Protein AF-A0AA38VUR4-F1 (afdb_monomer_lite)

Sequence (289 aa):
MSTSGGPASQGAVIGPGNLSYENGSVNLDEITIRQLTEDIGAYRYDLEFCKNEMATSSLTPQEMRTLQLRILDLGHQIRHCQHRIELLQAQTQMRKQSSSSGNGIPTQISAVGPFMAKRTGGKTPLTPMPPKRSAEDANGIPAPSLKKTKRDNSSASPEFDENIATETNMSLQRLGFWKCRLCTAPKYILAGEGRLPSAPCKWPLKDISKMITHFMEMHTEHEPAERCVELGSALEKNRGPFEYWLRRSRSQNIADYSVIDDAISELLGGHLPVLLRKLSRAAAGFPSS

Foldseek 3Di:
DDDDDDDDDDPPDPDDPPPPPPCPPPPVLVVLLVVLVVLLVVLVVLLVVLVVCLVPPPDDPVVVVVSVVSNVVSVVSNVVSVVSNVVSVVVVVVVVVVVPVPDDDDDDDDDDDDDDDDDDDDDDDDDDDDDDDDDDDDDDDDDDDDDDDDDDDDDDDDDDDPDDDPDDPPPPPPQFWDQQVLLVDPVQVVPDPPLRQPPRHTDRLLCLQVLLLCLLPNNPVDDLLVSLLSNLVSCVVNVPSVVVLLCVQVVDDPPDSVVSVVQSVCSNVSAHDPSCLVRHPSSVPGDGD

Organism: NCBI:txid41990

Structure (mmCIF, N/CA/C/O backbone):
data_AF-A0AA38VUR4-F1
#
_entry.id   AF-A0AA38VUR4-F1
#
loop_
_atom_site.group_PDB
_atom_site.id
_atom_site.type_symbol
_atom_site.label_atom_id
_atom_site.label_alt_id
_atom_site.label_comp_id
_atom_site.label_asym_id
_atom_site.label_entity_id
_atom_site.label_seq_id
_atom_site.pdbx_PDB_ins_code
_atom_site.Cartn_x
_atom_site.Cartn_y
_atom_site.Cartn_z
_atom_site.occupancy
_atom_site.B_iso_or_equiv
_atom_site.auth_seq_id
_atom_site.auth_comp_id
_atom_site.auth_asym_id
_atom_site.auth_atom_id
_atom_site.pdbx_PDB_model_num
ATOM 1 N N . MET A 1 1 ? 1.599 -46.988 77.471 1.00 41.69 1 MET A N 1
ATOM 2 C CA . MET A 1 1 ? 0.824 -47.834 76.541 1.00 41.69 1 MET A CA 1
ATOM 3 C C . MET A 1 1 ? -0.581 -47.250 76.496 1.00 41.69 1 MET A C 1
ATOM 5 O O . MET A 1 1 ? -1.419 -47.651 77.281 1.00 41.69 1 MET A O 1
ATOM 9 N N . SER A 1 2 ? -0.810 -46.102 75.860 1.00 38.28 2 SER A N 1
ATOM 10 C CA . SER A 1 2 ? -0.512 -45.717 74.465 1.00 38.28 2 SER A CA 1
ATOM 11 C C . SER A 1 2 ? -1.602 -46.210 73.508 1.00 38.28 2 SER A C 1
ATOM 13 O O . SER A 1 2 ? -1.590 -47.374 73.139 1.00 38.28 2 SER A O 1
ATOM 15 N N . THR A 1 3 ? -2.495 -45.275 73.146 1.00 42.03 3 THR A N 1
ATOM 16 C CA . THR A 1 3 ? -2.865 -44.879 71.763 1.00 42.03 3 THR A CA 1
ATOM 17 C C . THR A 1 3 ? -3.296 -45.972 70.767 1.00 42.03 3 THR A C 1
ATOM 19 O O . THR A 1 3 ? -2.585 -46.943 70.566 1.00 42.03 3 THR A O 1
ATOM 22 N N . SER A 1 4 ? -4.361 -45.808 69.976 1.00 42.09 4 SER A N 1
ATOM 23 C CA . SER A 1 4 ? -4.972 -44.559 69.475 1.00 42.09 4 SER A CA 1
ATOM 24 C C . SER A 1 4 ? -6.424 -44.766 69.016 1.00 42.09 4 SER A C 1
ATOM 26 O O . SER A 1 4 ? -6.835 -45.890 68.745 1.00 42.09 4 SER A O 1
ATOM 28 N N . GLY A 1 5 ? -7.182 -43.671 68.891 1.00 43.38 5 GLY A N 1
ATOM 29 C CA . GLY A 1 5 ? -8.421 -43.621 68.107 1.00 43.38 5 GLY A CA 1
ATOM 30 C C . GLY A 1 5 ? -8.200 -42.823 66.818 1.00 43.38 5 GLY A C 1
ATOM 31 O O . GLY A 1 5 ? -7.527 -41.793 66.855 1.00 43.38 5 GLY A O 1
ATOM 32 N N . GLY A 1 6 ? -8.748 -43.294 65.695 1.00 37.19 6 GLY A N 1
ATOM 33 C CA . GLY A 1 6 ? -8.709 -42.612 64.393 1.00 37.19 6 GLY A CA 1
ATOM 34 C C . GLY A 1 6 ? -10.080 -42.020 64.021 1.00 37.19 6 GLY A C 1
ATOM 35 O O . GLY A 1 6 ? -11.092 -42.662 64.305 1.00 37.19 6 GLY A O 1
ATOM 36 N N . PRO A 1 7 ? -10.150 -40.815 63.422 1.00 49.91 7 PRO A N 1
ATOM 37 C CA . PRO A 1 7 ? -11.414 -40.130 63.143 1.00 49.91 7 PRO A CA 1
ATOM 38 C C . PRO A 1 7 ? -12.071 -40.567 61.823 1.00 49.91 7 PRO A C 1
ATOM 40 O O . PRO A 1 7 ? -11.417 -41.075 60.914 1.00 49.91 7 PRO A O 1
ATOM 43 N N . ALA A 1 8 ? -13.374 -40.297 61.697 1.00 45.62 8 ALA A N 1
ATOM 44 C CA . ALA A 1 8 ? -14.124 -40.499 60.460 1.00 45.62 8 ALA A CA 1
ATOM 45 C C . ALA A 1 8 ? -13.716 -39.491 59.368 1.00 45.62 8 ALA A C 1
ATOM 47 O O . ALA A 1 8 ? -13.581 -38.293 59.625 1.00 45.62 8 ALA A O 1
ATOM 48 N N . SER A 1 9 ? -13.574 -39.969 58.132 1.00 42.09 9 SER A N 1
ATOM 49 C CA . SER A 1 9 ? -13.273 -39.149 56.959 1.00 42.09 9 SER A CA 1
ATOM 50 C C . SER A 1 9 ? -14.501 -38.360 56.494 1.00 42.09 9 SER A C 1
ATOM 52 O O . SER A 1 9 ? -15.445 -38.912 55.929 1.00 42.09 9 SER A O 1
ATOM 54 N N . GLN A 1 10 ? -14.479 -37.039 56.680 1.00 42.97 10 GLN A N 1
ATOM 55 C CA . GLN A 1 10 ? -15.451 -36.154 56.038 1.00 42.97 10 GLN A CA 1
ATOM 56 C C . GLN A 1 10 ? -15.143 -36.065 54.539 1.00 42.97 10 GLN A C 1
ATOM 58 O O . GLN A 1 10 ? -14.122 -35.510 54.135 1.00 42.97 10 GLN A O 1
ATOM 63 N N . GLY A 1 11 ? -16.034 -36.610 53.709 1.00 38.31 11 GLY A N 1
ATOM 64 C CA . GLY A 1 11 ? -15.981 -36.441 52.260 1.00 38.31 11 GLY A CA 1
ATOM 65 C C . GLY A 1 11 ? -16.317 -35.001 51.881 1.00 38.31 11 GLY A C 1
ATOM 66 O O . GLY A 1 11 ? -17.488 -34.664 51.722 1.00 38.31 11 GLY A O 1
ATOM 67 N N . ALA A 1 12 ? -15.298 -34.151 51.756 1.00 43.34 12 ALA A N 1
ATOM 68 C CA . ALA A 1 12 ? -15.467 -32.776 51.308 1.00 43.34 12 ALA A CA 1
ATOM 69 C C . ALA A 1 12 ? -15.988 -32.760 49.862 1.00 43.34 12 ALA A C 1
ATOM 71 O O . ALA A 1 12 ? -15.248 -33.041 48.918 1.00 43.34 12 ALA A O 1
ATOM 72 N N . VAL A 1 13 ? -17.270 -32.430 49.691 1.00 44.22 13 VAL A N 1
ATOM 73 C CA . VAL A 1 13 ? -17.853 -32.183 48.370 1.00 44.22 13 VAL A CA 1
ATOM 74 C C . VAL A 1 13 ? -17.171 -30.949 47.794 1.00 44.22 13 VAL A C 1
ATOM 76 O O . VAL A 1 13 ? -17.410 -29.829 48.245 1.00 44.22 13 VAL A O 1
ATOM 79 N N . ILE A 1 14 ? -16.309 -31.164 46.801 1.00 48.94 14 ILE A N 1
ATOM 80 C CA . ILE A 1 14 ? -15.724 -30.090 46.003 1.00 48.94 14 ILE A CA 1
ATOM 81 C C . ILE A 1 14 ? -16.883 -29.440 45.246 1.00 48.94 14 ILE A C 1
ATOM 83 O O . ILE A 1 14 ? -17.364 -29.975 44.246 1.00 48.94 14 ILE A O 1
ATOM 87 N N . GLY A 1 15 ? -17.370 -28.310 45.762 1.00 42.56 15 GLY A N 1
ATOM 88 C CA . GLY A 1 15 ? -18.346 -27.491 45.054 1.00 42.56 15 GLY A CA 1
ATOM 89 C C . GLY A 1 15 ? -17.789 -27.091 43.685 1.00 42.56 15 GLY A C 1
ATOM 90 O O . GLY A 1 15 ? -16.568 -26.957 43.555 1.00 42.56 15 GLY A O 1
ATOM 91 N N . PRO A 1 16 ? -18.641 -26.906 42.660 1.00 46.19 16 PRO A N 1
ATOM 92 C CA . PRO A 1 16 ? -18.180 -26.476 41.350 1.00 46.19 16 PRO A CA 1
ATOM 93 C C . PRO A 1 16 ? -17.455 -25.143 41.517 1.00 46.19 16 PRO A C 1
ATOM 95 O O . PRO A 1 16 ? -18.076 -24.120 41.811 1.00 46.19 16 PRO A O 1
ATOM 98 N N . GLY A 1 17 ? -16.127 -25.180 41.388 1.00 41.50 17 GLY A N 1
ATOM 99 C CA . GLY A 1 17 ? -15.294 -23.996 41.491 1.00 41.50 17 GLY A CA 1
ATOM 100 C C . GLY A 1 17 ? -15.774 -23.015 40.441 1.00 41.50 17 GLY A C 1
ATOM 101 O O . GLY A 1 17 ? -15.646 -23.293 39.249 1.00 41.50 17 GLY A O 1
ATOM 102 N N . ASN A 1 18 ? -16.373 -21.910 40.888 1.00 41.69 18 ASN A N 1
ATOM 103 C CA . ASN A 1 18 ? -16.832 -20.860 40.000 1.00 41.69 18 ASN A CA 1
ATOM 104 C C . ASN A 1 18 ? -15.585 -20.234 39.374 1.00 41.69 18 ASN A C 1
ATOM 106 O O . ASN A 1 18 ? -14.994 -19.317 39.944 1.00 41.69 18 ASN A O 1
ATOM 110 N N . LEU A 1 19 ? -15.155 -20.798 38.240 1.00 45.75 19 LEU A N 1
ATOM 111 C CA . LEU A 1 19 ? -14.098 -20.290 37.378 1.00 45.75 19 LEU A CA 1
ATOM 112 C C . LEU A 1 19 ? -14.613 -19.007 36.741 1.00 45.75 19 LEU A C 1
ATOM 114 O O . LEU A 1 19 ? -14.947 -18.946 35.558 1.00 45.75 19 LEU A O 1
ATOM 118 N N . SER A 1 20 ? -14.692 -17.987 37.590 1.00 37.16 20 SER A N 1
ATOM 119 C CA . SER A 1 20 ? -14.931 -16.620 37.211 1.00 37.16 20 SER A CA 1
ATOM 120 C C . SER A 1 20 ? -13.747 -16.214 36.352 1.00 37.16 20 SER A C 1
ATOM 122 O O . SER A 1 20 ? -12.714 -15.760 36.843 1.00 37.16 20 SER A O 1
ATOM 124 N N . TYR A 1 21 ? -13.914 -16.392 35.044 1.00 39.66 21 TYR A N 1
ATOM 125 C CA . TYR A 1 21 ? -13.308 -15.525 34.054 1.00 39.66 21 TYR A CA 1
ATOM 126 C C . TYR A 1 21 ? -13.853 -14.113 34.316 1.00 39.66 21 TYR A C 1
ATOM 128 O O . TYR A 1 21 ? -14.663 -13.581 33.555 1.00 39.66 21 TYR A O 1
ATOM 136 N N . GLU A 1 22 ? -13.389 -13.496 35.410 1.00 39.59 22 GLU A N 1
ATOM 137 C CA . GLU A 1 22 ? -13.292 -12.052 35.513 1.00 39.59 22 GLU A CA 1
ATOM 138 C C . GLU A 1 22 ? -12.309 -11.627 34.435 1.00 39.59 22 GLU A C 1
ATOM 140 O O . GLU A 1 22 ? -11.095 -11.567 34.614 1.00 39.59 22 GLU A O 1
ATOM 145 N N . ASN A 1 23 ? -12.929 -11.449 33.276 1.00 45.69 23 ASN A N 1
ATOM 146 C CA . ASN A 1 23 ? -12.614 -10.662 32.111 1.00 45.69 23 ASN A CA 1
ATOM 147 C C . ASN A 1 23 ? -11.770 -9.420 32.447 1.00 45.69 23 ASN A C 1
ATOM 149 O O . ASN A 1 23 ? -12.240 -8.287 32.342 1.00 45.69 23 ASN A O 1
ATOM 153 N N . GLY A 1 24 ? -10.521 -9.646 32.862 1.00 46.88 24 GLY A N 1
ATOM 154 C CA . GLY A 1 24 ? -9.497 -8.632 33.040 1.00 46.88 24 GLY A CA 1
ATOM 155 C C . GLY A 1 24 ? -9.272 -7.996 31.685 1.00 46.88 24 GLY A C 1
ATOM 156 O O . GLY A 1 24 ? -8.585 -8.565 30.838 1.00 46.88 24 GLY A O 1
ATOM 157 N N . SER A 1 25 ? -9.951 -6.871 31.462 1.00 57.16 25 SER A N 1
ATOM 158 C CA . SER A 1 25 ? -10.138 -6.279 30.144 1.00 57.16 25 SER A CA 1
ATOM 159 C C . SER A 1 25 ? -8.781 -6.026 29.506 1.00 57.16 25 SER A C 1
ATOM 161 O O . SER A 1 25 ? -8.055 -5.129 29.943 1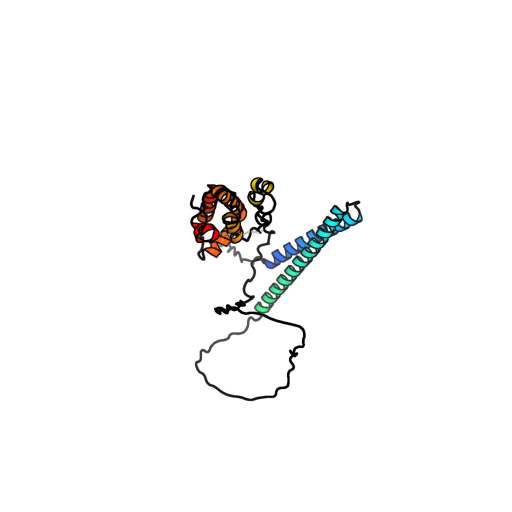.00 57.16 25 SER A O 1
ATOM 163 N N . VAL A 1 26 ? -8.436 -6.841 28.505 1.00 69.75 26 VAL A N 1
ATOM 164 C CA . VAL A 1 26 ? -7.125 -6.819 27.854 1.00 69.75 26 VAL A CA 1
ATOM 165 C C . VAL A 1 26 ? -6.873 -5.405 27.352 1.00 69.75 26 VAL A C 1
ATOM 167 O O . VAL A 1 26 ? -7.568 -4.934 26.451 1.00 69.75 26 VAL A O 1
ATOM 170 N N . ASN A 1 27 ? -5.918 -4.706 27.971 1.00 82.81 27 ASN A N 1
ATOM 171 C CA . ASN A 1 27 ? -5.724 -3.291 27.702 1.00 82.81 27 ASN A CA 1
ATOM 172 C C . ASN A 1 27 ? -5.058 -3.111 26.331 1.00 82.81 27 ASN A C 1
ATOM 174 O O . ASN A 1 27 ? -3.835 -3.158 26.191 1.00 82.81 27 ASN A O 1
ATOM 178 N N . LEU A 1 28 ? -5.894 -2.923 25.308 1.00 86.69 28 LEU A N 1
ATOM 179 C CA . LEU A 1 28 ? -5.479 -2.758 23.916 1.00 86.69 28 LEU A CA 1
ATOM 180 C C . LEU A 1 28 ? -4.511 -1.580 23.742 1.00 86.69 28 LEU A C 1
ATOM 182 O O . LEU A 1 28 ? -3.618 -1.650 22.897 1.00 86.69 28 LEU A O 1
ATOM 186 N N . ASP A 1 29 ? -4.631 -0.540 24.571 1.00 88.69 29 ASP A N 1
ATOM 187 C CA . ASP A 1 29 ? -3.739 0.619 24.538 1.00 88.69 29 ASP A CA 1
ATOM 188 C C . ASP A 1 29 ? -2.331 0.250 25.049 1.00 88.69 29 ASP A C 1
ATOM 190 O O . ASP A 1 29 ? -1.338 0.661 24.452 1.00 88.69 29 ASP A O 1
ATOM 194 N N . GLU A 1 30 ? -2.212 -0.604 26.075 1.00 90.56 30 GLU A N 1
ATOM 195 C CA . GLU A 1 30 ? -0.918 -1.125 26.559 1.00 90.56 30 GLU A CA 1
ATOM 196 C C . GLU A 1 30 ? -0.252 -2.074 25.552 1.00 90.56 30 GLU A C 1
ATOM 198 O O . GLU A 1 30 ? 0.961 -1.996 25.347 1.00 90.56 30 GLU A O 1
ATOM 203 N N . ILE A 1 31 ? -1.030 -2.937 24.886 1.00 92.12 31 ILE A N 1
ATOM 204 C CA . ILE A 1 31 ? -0.517 -3.795 23.801 1.00 92.12 31 ILE A CA 1
ATOM 205 C C . ILE A 1 31 ? -0.023 -2.930 22.634 1.00 92.12 31 ILE A C 1
ATOM 207 O O . ILE A 1 31 ? 1.074 -3.152 22.121 1.00 92.12 31 ILE A O 1
ATOM 211 N N . THR A 1 32 ? -0.788 -1.902 22.258 1.00 93.38 32 THR A N 1
ATOM 212 C CA . THR A 1 32 ? -0.416 -0.978 21.178 1.00 93.38 32 THR A CA 1
ATOM 2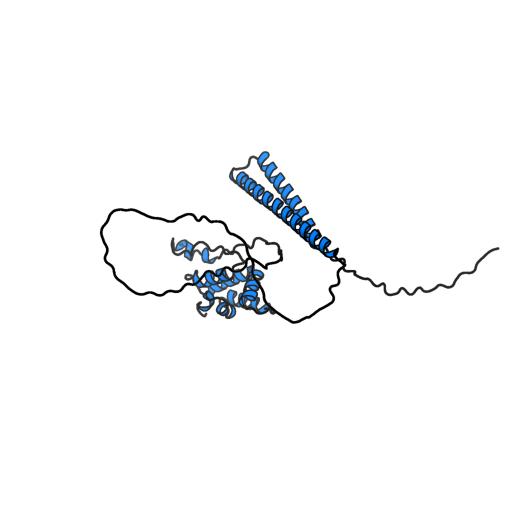13 C C . THR A 1 32 ? 0.845 -0.181 21.527 1.00 93.38 32 THR A C 1
ATOM 215 O O . THR A 1 32 ? 1.741 -0.063 20.695 1.00 93.38 32 THR A O 1
ATOM 218 N N . ILE A 1 33 ? 0.971 0.317 22.764 1.00 95.06 33 ILE A N 1
ATOM 219 C CA . ILE A 1 33 ? 2.184 1.004 23.239 1.00 95.06 33 ILE A CA 1
ATOM 220 C C . ILE A 1 33 ? 3.403 0.069 23.202 1.00 95.06 33 ILE A C 1
ATOM 222 O O . ILE A 1 33 ? 4.489 0.509 22.818 1.00 95.06 33 ILE A O 1
ATOM 226 N N . ARG A 1 34 ? 3.241 -1.215 23.552 1.00 96.00 34 ARG A N 1
ATOM 227 C CA . ARG A 1 34 ? 4.324 -2.206 23.477 1.00 96.00 34 ARG A CA 1
ATOM 228 C C . ARG A 1 34 ? 4.797 -2.418 22.038 1.00 96.00 34 ARG A C 1
ATOM 230 O O . ARG A 1 34 ? 5.981 -2.219 21.781 1.00 96.00 34 ARG A O 1
ATOM 237 N N . GLN A 1 35 ? 3.884 -2.698 21.103 1.00 96.94 35 GLN A N 1
ATOM 238 C CA . GLN A 1 35 ? 4.220 -2.854 19.680 1.00 96.94 35 GLN A CA 1
ATOM 239 C C . GLN A 1 35 ? 4.948 -1.618 19.135 1.00 96.94 35 GLN A C 1
ATOM 241 O O . GLN A 1 35 ? 6.021 -1.739 18.558 1.00 96.94 35 GLN A O 1
ATOM 246 N N . LEU A 1 36 ? 4.427 -0.413 19.395 1.00 95.94 36 LEU A N 1
ATOM 247 C CA . LEU A 1 36 ? 5.057 0.833 18.944 1.00 95.94 36 LEU A CA 1
ATOM 248 C C . LEU A 1 36 ? 6.452 1.057 19.560 1.00 95.94 36 LEU A C 1
ATOM 250 O O . LEU A 1 36 ? 7.288 1.724 18.952 1.00 95.94 36 LEU A O 1
ATOM 254 N N . THR A 1 37 ? 6.724 0.504 20.746 1.00 97.94 37 THR A N 1
ATOM 255 C CA . THR A 1 37 ? 8.049 0.552 21.388 1.00 97.94 37 THR A CA 1
ATOM 256 C C . THR A 1 37 ? 9.026 -0.426 20.728 1.00 97.94 37 THR A C 1
ATOM 258 O O . THR A 1 37 ? 10.179 -0.067 20.483 1.00 97.94 37 THR A O 1
ATOM 261 N N . GLU A 1 38 ? 8.565 -1.631 20.387 1.00 97.75 38 GLU A N 1
ATOM 262 C CA . GLU A 1 38 ? 9.329 -2.631 19.627 1.00 97.75 38 GLU A CA 1
ATOM 263 C C . GLU A 1 38 ? 9.647 -2.121 18.207 1.00 97.75 38 GLU A C 1
ATOM 265 O O . GLU A 1 38 ? 10.804 -2.167 17.783 1.00 97.75 38 GLU A O 1
ATOM 270 N N . ASP A 1 39 ? 8.671 -1.503 17.530 1.00 97.50 39 ASP A N 1
ATOM 271 C CA . ASP A 1 39 ? 8.838 -0.839 16.230 1.00 97.50 39 ASP A CA 1
ATOM 272 C C . ASP A 1 39 ? 9.909 0.269 16.288 1.00 97.50 39 ASP A C 1
ATOM 274 O O . ASP A 1 39 ? 10.785 0.343 15.425 1.00 97.50 39 ASP A O 1
ATOM 278 N N . ILE A 1 40 ? 9.891 1.122 17.325 1.00 98.06 40 ILE A N 1
ATOM 279 C CA . ILE A 1 40 ? 10.925 2.153 17.544 1.00 98.06 40 ILE A CA 1
ATOM 280 C C . ILE A 1 40 ? 12.309 1.517 17.732 1.00 98.06 40 ILE A C 1
ATOM 282 O O . ILE A 1 40 ? 13.297 2.072 17.247 1.00 98.06 40 ILE A O 1
ATOM 286 N N . GLY A 1 41 ? 12.396 0.372 18.416 1.00 96.69 41 GLY A N 1
ATOM 287 C CA . GLY A 1 41 ? 13.633 -0.397 18.554 1.00 96.69 41 GLY A CA 1
ATOM 288 C C . GLY A 1 41 ? 14.171 -0.860 17.199 1.00 96.69 41 GLY A C 1
ATOM 289 O O . GLY A 1 41 ? 15.317 -0.559 16.857 1.00 96.69 41 GLY A O 1
ATOM 290 N N . ALA A 1 42 ? 13.319 -1.502 16.396 1.00 97.56 42 ALA A N 1
ATOM 291 C CA . ALA A 1 42 ? 13.664 -1.958 15.052 1.00 97.56 42 ALA A CA 1
ATOM 292 C C . ALA A 1 42 ? 14.106 -0.796 14.145 1.00 97.56 42 ALA A C 1
ATOM 294 O O . ALA A 1 42 ? 15.186 -0.853 13.560 1.00 97.56 42 ALA A O 1
ATOM 295 N N . TYR A 1 43 ? 13.342 0.303 14.084 1.00 98.44 43 TYR A N 1
ATOM 296 C CA . TYR A 1 43 ? 13.692 1.459 13.251 1.00 98.44 43 TYR A CA 1
ATOM 297 C C . TYR A 1 43 ? 14.979 2.170 13.692 1.00 98.44 43 TYR A C 1
ATOM 299 O O . TYR A 1 43 ? 15.654 2.763 12.850 1.00 98.44 43 TYR A O 1
ATOM 307 N N . ARG A 1 44 ? 15.341 2.130 14.983 1.00 98.06 44 ARG A N 1
ATOM 308 C CA . ARG A 1 44 ? 16.627 2.662 15.470 1.00 98.06 44 ARG A CA 1
ATOM 309 C C . ARG A 1 44 ? 17.801 1.800 15.017 1.00 98.06 44 ARG A C 1
ATOM 311 O O . ARG A 1 44 ? 18.770 2.359 14.514 1.00 98.06 44 ARG A O 1
ATOM 318 N N . TYR A 1 45 ? 17.685 0.476 15.122 1.00 98.38 45 TYR A N 1
ATOM 319 C CA . TYR A 1 45 ? 18.698 -0.459 14.624 1.00 98.38 45 TYR A CA 1
ATOM 320 C C . TYR A 1 45 ? 18.927 -0.290 13.113 1.00 98.38 45 TYR A C 1
ATOM 322 O O . TYR A 1 45 ? 20.056 -0.096 12.668 1.00 98.38 45 TYR A O 1
ATOM 330 N N . ASP A 1 46 ? 17.841 -0.243 12.336 1.00 97.81 46 ASP A N 1
ATOM 331 C CA . ASP A 1 46 ? 17.852 0.007 10.888 1.00 97.81 46 ASP A CA 1
ATOM 332 C C . ASP A 1 46 ? 18.551 1.339 10.530 1.00 97.81 46 ASP A C 1
ATOM 334 O O . ASP A 1 46 ? 19.299 1.436 9.554 1.00 97.81 46 ASP A O 1
ATOM 338 N N . LEU A 1 47 ? 18.327 2.379 11.343 1.00 97.56 47 LEU A N 1
ATOM 339 C CA . LEU A 1 47 ? 18.878 3.724 11.156 1.00 97.56 47 LEU A CA 1
ATOM 340 C C . LEU A 1 47 ? 20.367 3.801 11.521 1.00 97.56 47 LEU A C 1
ATOM 342 O O . LEU A 1 47 ? 21.114 4.519 10.854 1.00 97.56 47 LEU A O 1
ATOM 346 N N . GLU A 1 48 ? 20.809 3.075 12.547 1.00 97.94 48 GLU A N 1
ATOM 347 C CA . GLU A 1 48 ? 22.229 2.931 12.885 1.00 97.94 48 GLU A CA 1
ATOM 348 C C . GLU A 1 48 ? 22.969 2.107 11.827 1.00 97.94 48 GLU A C 1
ATOM 350 O O . GLU A 1 48 ? 24.019 2.542 11.360 1.00 97.94 48 GLU A O 1
ATOM 355 N N . PHE A 1 49 ? 22.385 1.004 11.348 1.00 97.88 49 PHE A N 1
ATOM 356 C CA . PHE A 1 49 ? 22.928 0.228 10.231 1.00 97.88 49 PHE A CA 1
ATOM 357 C C . PHE A 1 49 ? 23.126 1.093 8.973 1.00 97.88 49 PHE A C 1
ATOM 359 O O . PHE A 1 49 ? 24.235 1.164 8.444 1.00 97.88 49 PHE A O 1
ATOM 366 N N . CYS A 1 50 ? 22.099 1.839 8.543 1.00 97.25 50 CYS A N 1
ATOM 367 C CA . CYS A 1 50 ? 22.203 2.718 7.370 1.00 97.25 50 CYS A CA 1
ATOM 368 C C . CYS A 1 50 ? 23.269 3.821 7.530 1.00 97.25 50 CYS A C 1
ATOM 370 O O . CYS A 1 50 ? 23.907 4.201 6.548 1.00 97.25 50 CYS A O 1
ATOM 372 N N . LYS A 1 51 ? 23.467 4.348 8.748 1.00 97.00 51 LYS A N 1
ATOM 373 C CA . LYS A 1 51 ? 24.530 5.326 9.041 1.00 97.00 51 LYS A CA 1
ATOM 374 C C . LYS A 1 51 ? 25.920 4.699 9.001 1.00 97.00 51 LYS A C 1
ATOM 376 O O . LYS A 1 51 ? 26.836 5.332 8.484 1.00 97.00 51 LYS A O 1
ATOM 381 N N . ASN A 1 52 ? 26.067 3.494 9.546 1.00 97.56 52 ASN A N 1
ATOM 382 C CA . ASN A 1 52 ? 27.340 2.786 9.590 1.00 97.56 52 ASN A CA 1
ATOM 383 C C . ASN A 1 52 ? 27.793 2.423 8.172 1.00 97.56 52 ASN A C 1
ATOM 385 O O . ASN A 1 52 ? 28.896 2.801 7.797 1.00 97.56 52 ASN A O 1
ATOM 389 N N . GLU A 1 53 ? 26.915 1.844 7.344 1.00 96.75 53 GLU A N 1
ATOM 390 C CA . GLU A 1 53 ? 27.201 1.574 5.925 1.00 96.75 53 GLU A CA 1
ATOM 391 C C . GLU A 1 53 ? 27.614 2.839 5.155 1.00 96.75 53 GLU A C 1
ATOM 393 O O . GLU A 1 53 ? 28.590 2.828 4.407 1.00 96.75 53 GLU A O 1
ATOM 398 N N . MET A 1 54 ? 26.938 3.972 5.387 1.00 94.88 54 MET A N 1
ATOM 399 C CA . MET A 1 54 ? 27.327 5.264 4.803 1.00 94.88 54 MET A CA 1
ATOM 400 C C . MET A 1 54 ? 28.693 5.798 5.277 1.00 94.88 54 MET A C 1
ATOM 402 O O . MET A 1 54 ? 29.220 6.713 4.644 1.00 94.88 54 MET A O 1
ATOM 406 N N . ALA A 1 55 ? 29.247 5.279 6.375 1.00 94.62 55 ALA A N 1
ATOM 407 C CA . ALA A 1 55 ? 30.533 5.690 6.938 1.00 94.62 55 ALA A CA 1
ATOM 408 C C . ALA A 1 55 ? 31.675 4.697 6.647 1.00 94.62 55 ALA A C 1
ATOM 410 O O . ALA A 1 55 ? 32.831 5.114 6.586 1.00 94.62 55 ALA A O 1
ATOM 411 N N . THR A 1 56 ? 31.375 3.405 6.473 1.00 88.50 56 THR A N 1
ATOM 412 C CA . THR A 1 56 ? 32.371 2.338 6.263 1.00 88.50 56 THR A CA 1
ATOM 413 C C . THR A 1 56 ? 32.533 1.913 4.809 1.00 88.50 56 THR A C 1
ATOM 415 O O . THR A 1 56 ? 33.616 1.469 4.431 1.00 88.50 56 THR A O 1
ATOM 418 N N . SER A 1 57 ? 31.477 2.004 3.999 1.00 86.94 57 SER A N 1
ATOM 419 C CA . SER A 1 57 ? 31.402 1.282 2.727 1.00 86.94 57 SER A CA 1
ATOM 420 C C . SER A 1 57 ? 31.629 2.204 1.525 1.00 86.94 57 SER A C 1
ATOM 422 O O . SER A 1 57 ? 31.141 3.334 1.474 1.00 86.94 57 SER A O 1
ATOM 424 N N . SER A 1 58 ? 32.359 1.720 0.514 1.00 93.50 58 SER A N 1
ATOM 425 C CA . SER A 1 58 ? 32.655 2.462 -0.722 1.00 93.50 58 SER A CA 1
ATOM 426 C C . SER A 1 58 ? 31.459 2.452 -1.689 1.00 93.50 58 SER A C 1
ATOM 428 O O . SER A 1 58 ? 31.526 1.883 -2.778 1.00 93.50 58 SER A O 1
ATOM 430 N N . LEU A 1 59 ? 30.345 3.035 -1.247 1.00 94.44 59 LEU A N 1
ATOM 431 C CA . LEU A 1 59 ? 29.056 3.044 -1.940 1.00 94.44 59 LEU A CA 1
ATOM 432 C C . LEU A 1 59 ? 29.086 3.887 -3.220 1.00 94.44 59 LEU A C 1
ATOM 434 O O . LEU A 1 59 ? 29.689 4.963 -3.265 1.00 94.44 59 LEU A O 1
ATOM 438 N N . THR A 1 60 ? 28.337 3.464 -4.240 1.00 97.19 60 THR A N 1
ATOM 439 C CA . THR A 1 60 ? 28.059 4.324 -5.396 1.00 97.19 60 THR A CA 1
ATOM 440 C C . THR A 1 60 ? 27.175 5.516 -4.992 1.00 97.19 60 THR A C 1
ATOM 442 O O . THR A 1 60 ? 26.401 5.433 -4.029 1.00 97.19 60 THR A O 1
ATOM 445 N N . PRO A 1 61 ? 27.183 6.627 -5.757 1.00 96.69 61 PRO A N 1
ATOM 446 C CA . PRO A 1 61 ? 26.300 7.768 -5.492 1.00 96.69 61 PRO A CA 1
ATOM 447 C C . PRO A 1 61 ? 24.801 7.416 -5.472 1.00 96.69 61 PRO A C 1
ATOM 449 O O . PRO A 1 61 ? 24.012 8.090 -4.807 1.00 96.69 61 PRO A O 1
ATOM 452 N N . GLN A 1 62 ? 24.391 6.356 -6.180 1.00 94.88 62 GLN A N 1
ATOM 453 C CA . GLN A 1 62 ? 23.005 5.885 -6.212 1.00 94.88 62 GLN A CA 1
ATOM 454 C C . GLN A 1 62 ? 22.621 5.121 -4.934 1.00 94.88 62 GLN A C 1
ATOM 456 O O . GLN A 1 62 ? 21.537 5.343 -4.389 1.00 94.88 62 GLN A O 1
ATOM 461 N N . GLU A 1 63 ? 23.507 4.269 -4.419 1.00 94.62 63 GLU A N 1
ATOM 462 C CA . GLU A 1 63 ? 23.306 3.559 -3.148 1.00 94.62 63 GLU A CA 1
ATOM 463 C C . GLU A 1 63 ? 23.338 4.535 -1.968 1.00 94.62 63 GLU A C 1
ATOM 465 O O . GLU A 1 63 ? 22.429 4.524 -1.139 1.00 94.62 63 GLU A O 1
ATOM 470 N N . MET A 1 64 ? 24.298 5.467 -1.955 1.00 97.44 64 MET A N 1
ATOM 471 C CA . MET A 1 64 ? 24.382 6.526 -0.945 1.00 97.44 64 MET A CA 1
ATOM 472 C C . MET A 1 64 ? 23.089 7.357 -0.883 1.00 97.44 64 MET A C 1
ATOM 474 O O . MET A 1 64 ? 22.534 7.558 0.198 1.00 97.44 64 MET A O 1
ATOM 478 N N . ARG A 1 65 ? 22.546 7.777 -2.036 1.00 96.69 65 ARG A N 1
ATOM 479 C CA . ARG A 1 65 ? 21.249 8.475 -2.108 1.00 96.69 65 ARG A CA 1
ATOM 480 C C . ARG A 1 65 ? 20.089 7.612 -1.596 1.00 96.69 65 ARG A C 1
ATOM 482 O O . ARG A 1 65 ? 19.144 8.139 -1.011 1.00 96.69 65 ARG A O 1
ATOM 489 N N . THR A 1 66 ? 20.151 6.298 -1.803 1.00 97.06 66 THR A N 1
ATOM 490 C CA . THR A 1 66 ? 19.122 5.353 -1.346 1.00 97.06 66 THR A CA 1
ATOM 491 C C . THR A 1 66 ? 19.143 5.205 0.180 1.00 97.06 66 THR A C 1
ATOM 493 O O . THR A 1 66 ? 18.088 5.308 0.809 1.00 97.06 66 THR A O 1
ATOM 496 N N . LEU A 1 67 ? 20.325 5.071 0.795 1.00 96.75 67 LEU A N 1
ATOM 497 C CA . LEU A 1 67 ? 20.471 5.039 2.257 1.00 96.75 67 LEU A CA 1
ATOM 498 C C . LEU A 1 67 ? 20.083 6.375 2.911 1.00 96.75 67 LEU A C 1
ATOM 500 O O . LEU A 1 67 ? 19.371 6.375 3.913 1.00 96.75 67 LEU A O 1
ATOM 504 N N . GLN A 1 68 ? 20.449 7.515 2.314 1.00 97.62 68 GLN A N 1
ATOM 505 C CA . GLN A 1 68 ? 20.025 8.839 2.794 1.00 97.62 68 GLN A CA 1
ATOM 506 C C . GLN A 1 68 ? 18.494 8.971 2.854 1.00 97.62 68 GLN A C 1
ATOM 508 O O . GLN A 1 68 ? 17.951 9.432 3.860 1.00 97.62 68 GLN A O 1
ATOM 513 N N . LEU A 1 69 ? 17.782 8.523 1.813 1.00 96.75 69 LEU A N 1
ATOM 514 C CA . LEU A 1 69 ? 16.315 8.504 1.805 1.00 96.75 69 LEU A CA 1
ATOM 515 C C . LEU A 1 69 ? 15.746 7.531 2.852 1.00 96.75 69 LEU A C 1
ATOM 517 O O . LEU A 1 69 ? 14.796 7.887 3.548 1.00 96.75 69 LEU A O 1
ATOM 521 N N . ARG A 1 70 ? 16.349 6.345 3.027 1.00 97.12 70 ARG A N 1
ATOM 522 C CA . ARG A 1 70 ? 15.948 5.376 4.063 1.00 97.12 70 ARG A CA 1
ATOM 523 C C . ARG A 1 70 ? 16.091 5.953 5.476 1.00 97.12 70 ARG A C 1
ATOM 525 O O . ARG A 1 70 ? 15.167 5.802 6.270 1.00 97.12 70 ARG A O 1
ATOM 532 N N . ILE A 1 71 ? 17.180 6.666 5.776 1.00 97.56 71 ILE A N 1
ATOM 533 C CA . ILE A 1 71 ? 17.402 7.329 7.076 1.00 97.56 71 ILE A CA 1
ATOM 534 C C . ILE A 1 71 ? 16.328 8.393 7.359 1.00 97.56 71 ILE A C 1
ATOM 536 O O . ILE A 1 71 ? 15.847 8.489 8.490 1.00 97.56 71 ILE A O 1
ATOM 540 N N . LEU A 1 72 ? 15.916 9.169 6.348 1.00 97.69 72 LEU A N 1
ATOM 541 C CA . LEU A 1 72 ? 14.842 10.160 6.494 1.00 97.69 72 LEU A CA 1
ATOM 542 C C . LEU A 1 72 ? 13.481 9.500 6.777 1.00 97.69 72 LEU A C 1
ATOM 544 O O . LEU A 1 72 ? 12.781 9.935 7.696 1.00 97.69 72 LEU A O 1
ATOM 548 N N . ASP A 1 73 ? 13.136 8.435 6.044 1.00 97.69 73 ASP A N 1
ATOM 549 C CA . ASP A 1 73 ? 11.888 7.680 6.239 1.00 97.69 73 ASP A CA 1
ATOM 550 C C . ASP A 1 73 ? 11.850 7.022 7.634 1.00 97.69 73 ASP A C 1
ATOM 552 O O . ASP A 1 73 ? 10.870 7.179 8.362 1.00 97.69 73 ASP A O 1
ATOM 556 N N . LEU A 1 74 ? 12.940 6.369 8.062 1.00 96.69 74 LEU A N 1
ATOM 557 C CA . LEU A 1 74 ? 13.080 5.778 9.403 1.00 96.69 74 LEU A CA 1
ATOM 558 C C . LEU A 1 74 ? 12.953 6.831 10.512 1.00 96.69 74 LEU A C 1
ATOM 560 O O . LEU A 1 74 ? 12.218 6.639 11.481 1.00 96.69 74 LEU A O 1
ATOM 564 N N . GLY A 1 75 ? 13.609 7.984 10.347 1.00 97.19 75 GLY A N 1
ATOM 565 C CA . GLY A 1 75 ? 13.494 9.105 11.278 1.00 97.19 75 GLY A CA 1
ATOM 566 C C . GLY A 1 75 ? 12.067 9.656 11.386 1.00 97.19 75 GLY A C 1
ATOM 567 O O . GLY A 1 75 ? 11.673 10.115 12.459 1.00 97.19 75 GLY A O 1
ATOM 568 N N . HIS A 1 76 ? 11.276 9.597 10.310 1.00 98.00 76 HIS A N 1
ATOM 569 C CA . HIS A 1 76 ? 9.848 9.918 10.345 1.00 98.00 76 HIS A CA 1
ATOM 570 C C . HIS A 1 76 ? 9.031 8.840 11.078 1.00 98.00 76 HIS A C 1
ATOM 572 O O . HIS A 1 76 ? 8.242 9.201 11.951 1.00 98.00 76 HIS A O 1
ATOM 578 N N . GLN A 1 77 ? 9.252 7.545 10.802 1.00 97.44 77 GLN A N 1
ATOM 579 C CA . GLN A 1 77 ? 8.535 6.454 11.486 1.00 97.44 77 GLN A CA 1
ATOM 580 C C . GLN A 1 77 ? 8.753 6.477 13.006 1.00 97.44 77 GLN A C 1
ATOM 582 O O . GLN A 1 77 ? 7.790 6.378 13.762 1.00 97.44 77 GLN A O 1
ATOM 587 N N . ILE A 1 78 ? 9.992 6.699 13.465 1.00 97.88 78 ILE A N 1
ATOM 588 C CA . ILE A 1 78 ? 10.308 6.806 14.900 1.00 97.88 78 ILE A CA 1
ATOM 589 C C . ILE A 1 78 ? 9.469 7.912 15.562 1.00 97.88 78 ILE A C 1
ATOM 591 O O . ILE A 1 78 ? 8.807 7.652 16.566 1.00 97.88 78 ILE A O 1
ATOM 595 N N . ARG A 1 79 ? 9.421 9.119 14.974 1.00 98.50 79 ARG A N 1
ATOM 596 C CA . ARG A 1 79 ? 8.614 10.234 15.508 1.00 98.50 79 ARG A CA 1
ATOM 597 C C . ARG A 1 79 ? 7.112 9.946 15.473 1.00 98.50 79 ARG A C 1
ATOM 599 O O . ARG A 1 79 ? 6.405 10.322 16.403 1.00 98.50 79 ARG A O 1
ATOM 606 N N . HIS A 1 80 ? 6.625 9.274 14.429 1.00 97.12 80 HIS A N 1
ATOM 607 C CA . HIS A 1 80 ? 5.221 8.875 14.319 1.00 97.12 80 HIS A CA 1
ATOM 608 C C . HIS A 1 80 ? 4.816 7.904 15.442 1.00 97.12 80 HIS A C 1
ATOM 610 O O . HIS A 1 80 ? 3.807 8.128 16.113 1.00 97.12 80 HIS A O 1
ATOM 616 N N . CYS A 1 81 ? 5.625 6.872 15.703 1.00 97.00 81 CYS A N 1
ATOM 617 C CA . CYS A 1 81 ? 5.366 5.925 16.787 1.00 97.00 81 CYS A CA 1
ATOM 618 C C . CYS A 1 81 ? 5.453 6.589 18.171 1.00 97.00 81 CYS A C 1
ATOM 620 O O . CYS A 1 81 ? 4.583 6.343 19.005 1.00 97.00 81 CYS A O 1
ATOM 622 N N . GLN A 1 82 ? 6.427 7.483 18.401 1.00 98.00 82 GLN A N 1
ATOM 623 C CA . GLN A 1 82 ? 6.526 8.260 19.648 1.00 98.00 82 GLN A CA 1
ATOM 624 C C . GLN A 1 82 ? 5.257 9.090 19.902 1.00 98.00 82 GLN A C 1
ATOM 626 O O . GLN A 1 82 ? 4.621 8.935 20.942 1.00 98.00 82 GLN A O 1
ATOM 631 N N . HIS A 1 83 ? 4.820 9.877 18.916 1.00 97.81 83 HIS A N 1
ATOM 632 C CA . HIS A 1 83 ? 3.611 10.696 19.022 1.00 97.81 83 HIS A CA 1
ATOM 633 C C . HIS A 1 83 ? 2.334 9.857 19.244 1.00 97.81 83 HIS A C 1
ATOM 635 O O . HIS A 1 83 ? 1.450 10.257 20.004 1.00 97.81 83 HIS A O 1
ATOM 641 N N . ARG A 1 84 ? 2.217 8.663 18.636 1.00 96.69 84 ARG A N 1
ATOM 642 C CA . ARG A 1 84 ? 1.067 7.777 18.900 1.00 96.69 84 ARG A CA 1
ATOM 643 C C . ARG A 1 84 ? 1.109 7.166 20.307 1.00 96.69 84 ARG A C 1
ATOM 645 O O . ARG A 1 84 ? 0.044 7.024 20.904 1.00 96.69 84 ARG A O 1
ATOM 652 N N . ILE A 1 85 ? 2.289 6.861 20.858 1.00 96.88 85 ILE A N 1
ATOM 653 C CA . ILE A 1 85 ? 2.439 6.448 22.266 1.00 96.88 85 ILE A CA 1
ATOM 654 C C . ILE A 1 85 ? 1.997 7.581 23.205 1.00 96.88 85 ILE A C 1
ATOM 656 O O . ILE A 1 85 ? 1.180 7.343 24.092 1.00 96.88 85 ILE A O 1
ATOM 660 N N . GLU A 1 86 ? 2.478 8.807 22.986 1.00 97.12 86 GLU A N 1
ATOM 661 C CA . GLU A 1 86 ? 2.113 9.995 23.777 1.00 97.12 86 GLU A CA 1
ATOM 662 C C . GLU A 1 86 ? 0.591 10.232 23.780 1.00 97.12 86 GLU A C 1
ATOM 664 O O . GLU A 1 86 ? -0.015 10.428 24.837 1.00 97.12 86 GLU A O 1
ATOM 669 N N . LEU A 1 87 ? -0.053 10.120 22.613 1.00 95.12 87 LEU A N 1
ATOM 670 C CA . LEU A 1 87 ? -1.503 10.268 22.467 1.00 95.12 87 LEU A CA 1
ATOM 671 C C . LEU A 1 87 ? -2.294 9.181 23.220 1.00 95.12 87 LEU A C 1
ATOM 673 O O . LEU A 1 87 ? -3.252 9.505 23.925 1.00 95.12 87 LEU A O 1
ATOM 677 N N . LEU A 1 88 ? -1.883 7.910 23.126 1.00 93.25 88 LEU A N 1
ATOM 678 C CA . LEU A 1 88 ? -2.505 6.795 23.861 1.00 93.25 88 LEU A CA 1
ATOM 679 C C . LEU A 1 88 ? -2.344 6.953 25.383 1.00 93.25 88 LEU A C 1
ATOM 681 O O . LEU A 1 88 ? -3.271 6.677 26.152 1.00 93.25 88 LEU A O 1
ATOM 685 N N . GLN A 1 89 ? -1.187 7.444 25.836 1.00 94.06 89 GLN A N 1
ATOM 686 C CA . GLN A 1 89 ? -0.942 7.745 27.247 1.00 94.06 89 GLN A CA 1
ATOM 687 C C . GLN A 1 89 ? -1.843 8.886 27.743 1.00 94.06 89 GLN A C 1
ATOM 689 O O . GLN A 1 89 ? -2.459 8.749 28.802 1.00 94.06 89 GLN A O 1
ATOM 694 N N . ALA A 1 90 ? -2.000 9.965 26.969 1.00 93.44 90 ALA A N 1
ATOM 695 C CA . ALA A 1 90 ? -2.903 11.069 27.299 1.00 93.44 90 ALA A CA 1
ATOM 696 C C . ALA A 1 90 ? -4.379 10.621 27.356 1.00 93.44 90 ALA A C 1
ATOM 698 O O . ALA A 1 90 ? -5.076 10.912 28.332 1.00 93.44 90 ALA A O 1
ATOM 699 N N . GLN A 1 91 ? -4.844 9.838 26.372 1.00 90.88 91 GLN A N 1
ATOM 700 C CA . GLN A 1 91 ? -6.181 9.224 26.384 1.00 90.88 91 GLN A CA 1
ATOM 701 C C . GLN A 1 91 ? -6.393 8.354 27.639 1.00 90.88 91 GLN A C 1
ATOM 703 O O . GLN A 1 91 ? -7.423 8.458 28.310 1.00 90.88 91 GLN A O 1
ATOM 708 N N . THR A 1 92 ? -5.397 7.541 28.006 1.00 88.56 92 THR A N 1
ATOM 709 C CA . THR A 1 92 ? -5.436 6.680 29.200 1.00 88.56 92 THR A CA 1
ATOM 710 C C . THR A 1 92 ? -5.508 7.490 30.500 1.00 88.56 92 THR A C 1
ATOM 712 O O . THR A 1 92 ? -6.253 7.126 31.412 1.00 88.56 92 THR A O 1
ATOM 715 N N . GLN A 1 93 ? -4.773 8.602 30.600 1.00 88.44 93 GLN A N 1
ATOM 716 C CA . GLN A 1 93 ? -4.818 9.492 31.767 1.00 88.44 93 GLN A CA 1
ATOM 717 C C . GLN A 1 93 ? -6.192 10.162 31.919 1.00 88.44 93 GLN A C 1
ATOM 719 O O . GLN A 1 93 ? -6.747 10.155 33.019 1.00 88.44 93 GLN A O 1
ATOM 724 N N . MET A 1 94 ? -6.787 10.649 30.825 1.00 85.38 94 MET A N 1
ATOM 725 C CA . MET A 1 94 ? -8.127 11.258 30.833 1.00 85.38 94 MET A CA 1
ATOM 726 C C . MET A 1 94 ? -9.223 10.269 31.264 1.00 85.38 94 MET A C 1
ATOM 728 O O . MET A 1 94 ? -10.093 10.619 32.067 1.00 85.38 94 MET A O 1
ATOM 732 N N . ARG A 1 95 ? -9.163 9.005 30.809 1.00 83.75 95 ARG A N 1
ATOM 733 C CA . ARG A 1 95 ? -10.072 7.939 31.284 1.00 83.75 95 ARG A CA 1
ATOM 734 C C . ARG A 1 95 ? -9.921 7.675 32.788 1.00 83.75 95 ARG A C 1
ATOM 736 O O . ARG A 1 95 ? -10.917 7.526 33.490 1.00 83.75 95 ARG A O 1
ATOM 743 N N . LYS A 1 96 ? -8.688 7.665 33.307 1.00 80.31 96 LYS A N 1
ATOM 744 C CA . LYS A 1 96 ? -8.429 7.461 34.744 1.00 80.31 96 LYS A CA 1
ATOM 745 C C . LYS A 1 96 ? -8.939 8.633 35.591 1.00 80.31 96 LYS A C 1
ATOM 747 O O . LYS A 1 96 ? -9.602 8.394 36.595 1.00 80.31 96 LYS A O 1
ATOM 752 N N . GLN A 1 97 ? -8.720 9.879 35.167 1.00 77.25 97 GLN A N 1
ATOM 753 C CA . GLN A 1 97 ? -9.217 11.064 35.882 1.00 77.25 97 GLN A CA 1
ATOM 754 C C . GLN A 1 97 ? -10.751 11.153 35.890 1.00 77.25 97 GLN A C 1
ATOM 756 O O . GLN A 1 97 ? -11.345 11.400 36.932 1.00 77.25 97 GLN A O 1
ATOM 761 N N . SER A 1 98 ? -11.414 10.889 34.762 1.00 67.25 98 SER A N 1
ATOM 762 C CA . SER A 1 98 ? -12.887 10.898 34.707 1.00 67.25 98 SER A CA 1
ATOM 763 C C . SER A 1 98 ? -13.532 9.800 35.567 1.00 67.25 98 SER A C 1
ATOM 765 O O . SER A 1 98 ? -14.615 10.014 36.107 1.00 67.25 98 SER A O 1
ATOM 767 N N . SER A 1 99 ? -12.850 8.668 35.785 1.00 60.97 99 SER A N 1
ATOM 768 C CA . SER A 1 99 ? -13.336 7.608 36.683 1.00 60.97 99 SER A CA 1
ATOM 769 C C . SER A 1 99 ? -13.312 7.958 38.182 1.00 60.97 99 SER A C 1
ATOM 771 O O . SER A 1 99 ? -13.970 7.274 38.962 1.00 60.97 99 SER A O 1
ATOM 773 N N . SER A 1 100 ? -12.596 9.010 38.609 1.00 55.28 100 SER A N 1
ATOM 774 C CA . SER A 1 100 ? -12.469 9.361 40.035 1.00 55.28 100 SER A CA 1
ATOM 775 C C . SER A 1 100 ? -13.486 10.391 40.545 1.00 55.28 100 SER A C 1
ATOM 777 O O . SER A 1 100 ? -13.609 10.564 41.757 1.00 55.28 100 SER A O 1
ATOM 779 N N . SER A 1 101 ? -14.288 11.023 39.677 1.00 53.50 101 SER A N 1
ATOM 780 C CA . SER A 1 101 ? -15.391 11.924 40.075 1.00 53.50 101 SER A CA 1
ATOM 781 C C . SER A 1 101 ? -16.674 11.176 40.484 1.00 53.50 101 SER A C 1
ATOM 783 O O . SER A 1 101 ? -17.789 11.600 40.187 1.00 53.50 101 SER A O 1
ATOM 785 N N . GLY A 1 102 ? -16.523 10.055 41.191 1.00 50.62 102 GLY A N 1
ATOM 786 C CA . GLY A 1 102 ? -17.606 9.177 41.638 1.00 50.62 102 GLY A CA 1
ATOM 787 C C . GLY A 1 102 ? -18.375 9.672 42.867 1.00 50.62 102 GLY A C 1
ATOM 788 O O . GLY A 1 102 ? -18.570 8.896 43.798 1.00 50.62 102 GLY A O 1
ATOM 789 N N . ASN A 1 103 ? -18.800 10.941 42.909 1.00 48.84 103 ASN A N 1
ATOM 790 C CA . ASN A 1 103 ? -19.772 11.400 43.909 1.00 48.84 103 ASN A CA 1
ATOM 791 C C . ASN A 1 103 ? -20.519 12.667 43.446 1.00 48.84 103 ASN A C 1
ATOM 793 O O . ASN A 1 103 ? -19.939 13.750 43.388 1.00 48.84 103 ASN A O 1
ATOM 797 N N . GLY A 1 104 ? -21.805 12.534 43.108 1.00 38.41 104 GLY A N 1
ATOM 798 C CA . GLY A 1 104 ? -22.610 13.639 42.576 1.00 38.41 104 GLY A CA 1
ATOM 799 C C . GLY A 1 104 ? -23.926 13.176 41.956 1.00 38.41 104 GLY A C 1
ATOM 800 O O . GLY A 1 104 ? -24.018 13.021 40.744 1.00 38.41 104 GLY A O 1
ATOM 801 N N . ILE A 1 105 ? -24.945 12.953 42.789 1.00 50.78 105 ILE A N 1
ATOM 802 C CA . ILE A 1 105 ? -26.314 12.641 42.348 1.00 50.78 105 ILE A CA 1
ATOM 803 C C . ILE A 1 105 ? -27.035 13.948 41.960 1.00 50.78 105 ILE A C 1
ATOM 805 O O . ILE A 1 105 ? -27.128 14.835 42.809 1.00 50.78 105 ILE A O 1
ATOM 809 N N . PRO A 1 106 ? -27.625 14.065 40.754 1.00 42.19 106 PRO A N 1
ATOM 810 C CA . PRO A 1 106 ? -28.569 15.125 40.420 1.00 42.19 106 PRO A CA 1
ATOM 811 C C . PRO A 1 106 ? -29.994 14.555 40.298 1.00 42.19 106 PRO A C 1
ATOM 813 O O . PRO A 1 106 ? -30.402 14.075 39.240 1.00 42.19 106 PRO A O 1
ATOM 816 N N . THR A 1 107 ? -30.771 14.596 41.384 1.00 40.69 107 THR A N 1
ATOM 817 C CA . THR A 1 107 ? -32.180 14.163 41.372 1.00 40.69 107 THR A CA 1
ATOM 818 C C . THR A 1 107 ? -33.112 15.348 41.096 1.00 40.69 107 THR A C 1
ATOM 820 O O . THR A 1 107 ? -33.138 16.290 41.882 1.00 40.69 107 THR A O 1
ATOM 823 N N . GLN A 1 108 ? -33.967 15.232 40.068 1.00 46.94 108 GLN A N 1
ATOM 824 C CA . GLN A 1 108 ? -35.052 16.182 39.722 1.00 46.94 108 GLN A CA 1
ATOM 825 C C . GLN A 1 108 ? -34.556 17.578 39.238 1.00 46.94 108 GLN A C 1
ATOM 827 O O . GLN A 1 108 ? -33.363 17.852 39.270 1.00 46.94 108 GLN A O 1
ATOM 832 N N . ILE A 1 109 ? -35.362 18.504 38.688 1.00 40.41 109 ILE A N 1
ATOM 833 C CA . ILE A 1 109 ? -36.824 18.615 38.472 1.00 40.41 109 ILE A CA 1
ATOM 834 C C . ILE A 1 109 ? -37.112 18.879 36.975 1.00 40.41 109 ILE A C 1
ATOM 836 O O . ILE A 1 109 ? -36.386 19.626 36.325 1.00 40.41 109 ILE A O 1
ATOM 840 N N . SER A 1 110 ? -38.229 18.361 36.444 1.00 41.50 110 SER A N 1
ATOM 841 C CA . SER A 1 110 ? -38.849 18.890 35.214 1.00 41.50 110 SER A CA 1
ATOM 842 C C . SER A 1 110 ? -39.804 20.039 35.553 1.00 41.50 110 SER A C 1
ATOM 844 O O . SER A 1 110 ? -40.787 19.821 36.258 1.00 41.50 110 SER A O 1
ATOM 846 N N . ALA A 1 111 ? -39.552 21.249 35.044 1.00 38.59 111 ALA A N 1
ATOM 847 C CA . ALA A 1 111 ? -40.432 22.406 35.232 1.00 38.59 111 ALA A CA 1
ATOM 848 C C . ALA A 1 111 ? -40.583 23.226 33.940 1.00 38.59 111 ALA A C 1
ATOM 850 O O . ALA A 1 111 ? -39.649 23.360 33.152 1.00 38.59 111 ALA A O 1
ATOM 851 N N . VAL A 1 112 ? -41.785 23.764 33.735 1.00 38.81 112 VAL A N 1
ATOM 852 C CA . VAL A 1 112 ? -42.205 24.524 32.548 1.00 38.81 112 VAL A CA 1
ATOM 853 C C . VAL A 1 112 ? -42.142 26.024 32.841 1.00 38.81 112 VAL A C 1
ATOM 855 O O . VAL A 1 112 ? -42.592 26.440 33.905 1.00 38.81 112 VAL A O 1
ATOM 858 N N . GLY A 1 113 ? -41.726 26.851 31.875 1.00 34.91 113 GLY A N 1
ATOM 859 C CA . GLY A 1 113 ? -42.185 28.249 31.831 1.00 34.91 113 GLY A CA 1
ATOM 860 C C . GLY A 1 113 ? -41.186 29.294 31.302 1.00 34.91 113 GLY A C 1
ATOM 861 O O . GLY A 1 113 ? -39.989 29.164 31.548 1.00 34.91 113 GLY A O 1
ATOM 862 N N . PRO A 1 114 ? -41.656 30.348 30.600 1.00 59.91 114 PRO A N 1
ATOM 863 C CA . PRO A 1 114 ? -40.815 31.434 30.078 1.00 59.91 114 PRO A CA 1
ATOM 864 C C . PRO A 1 114 ? -41.049 32.789 30.781 1.00 59.91 114 PRO A C 1
ATOM 866 O O . PRO A 1 114 ? -42.128 33.001 31.326 1.00 59.91 114 PRO A O 1
ATOM 869 N N . PHE A 1 115 ? -40.118 33.753 30.644 1.00 35.31 115 PHE A N 1
ATOM 870 C CA . PHE A 1 115 ? -40.424 35.118 30.149 1.00 35.31 115 PHE A CA 1
ATOM 871 C C . PHE A 1 115 ? -39.163 35.956 29.806 1.00 35.31 115 PHE A C 1
ATOM 873 O O . PHE A 1 115 ? -38.043 35.456 29.828 1.00 35.31 115 PHE A O 1
ATOM 880 N N . MET A 1 116 ? -39.373 37.214 29.392 1.00 45.12 116 MET A N 1
ATOM 881 C CA . MET A 1 116 ? -38.388 38.154 28.819 1.00 45.12 116 MET A CA 1
ATOM 882 C C . MET A 1 116 ? -37.607 39.024 29.837 1.00 45.12 116 MET A C 1
ATOM 884 O O . MET A 1 116 ? -37.991 39.105 30.998 1.00 45.12 116 MET A O 1
ATOM 888 N N . ALA A 1 117 ? -36.661 39.822 29.290 1.00 39.16 117 ALA A N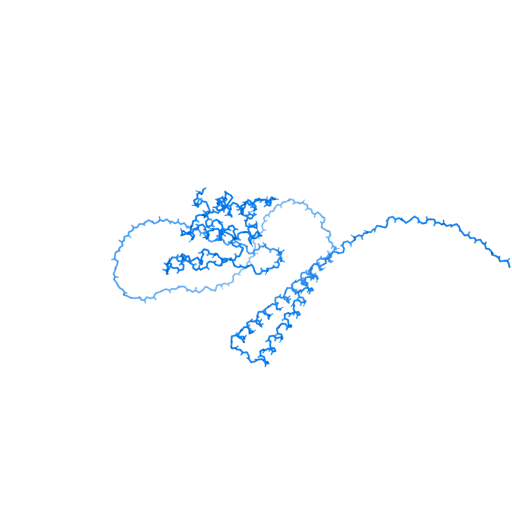 1
ATOM 889 C CA . ALA A 1 117 ? -36.183 41.165 29.714 1.00 39.16 117 ALA A CA 1
ATOM 890 C C . ALA A 1 117 ? -34.766 41.250 30.344 1.00 39.16 117 ALA A C 1
ATOM 892 O O . ALA A 1 117 ? -34.344 40.327 31.021 1.00 39.16 117 ALA A O 1
ATOM 893 N N . LYS A 1 118 ? -33.981 42.345 30.209 1.00 39.47 118 LYS A N 1
ATOM 894 C CA . LYS A 1 118 ? -33.929 43.469 29.226 1.00 39.47 118 LYS A CA 1
ATOM 895 C C . LYS A 1 118 ? -32.635 44.300 29.443 1.00 39.47 118 LYS A C 1
ATOM 897 O O . LYS A 1 118 ? -32.287 44.569 30.579 1.00 39.47 118 LYS A O 1
ATOM 902 N N . ARG A 1 119 ? -31.984 44.732 28.344 1.00 40.03 119 ARG A N 1
ATOM 903 C CA . ARG A 1 119 ? -30.905 45.759 28.181 1.00 40.03 119 ARG A CA 1
ATOM 904 C C . ARG A 1 119 ? -30.250 46.406 29.433 1.00 40.03 119 ARG A C 1
ATOM 906 O O . ARG A 1 119 ? -30.938 47.151 30.117 1.00 40.03 119 ARG A O 1
ATOM 913 N N . THR A 1 120 ? -28.906 46.393 29.483 1.00 38.88 120 THR A N 1
ATOM 914 C CA . THR A 1 120 ? -27.934 47.527 29.306 1.00 38.88 120 THR A CA 1
ATOM 915 C C . THR A 1 120 ? -26.499 47.012 29.574 1.00 38.88 120 THR A C 1
ATOM 917 O O . THR A 1 120 ? -26.344 46.052 30.313 1.00 38.88 120 THR A O 1
ATOM 920 N N . GLY A 1 121 ? -25.388 47.540 29.035 1.00 33.09 121 GLY A N 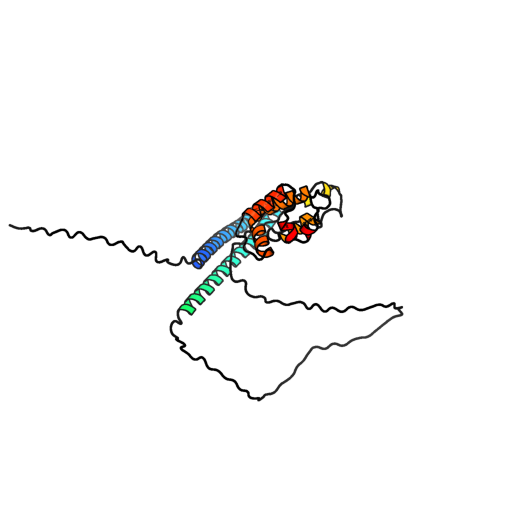1
ATOM 921 C CA . GLY A 1 121 ? -25.150 48.539 27.979 1.00 33.09 121 GLY A CA 1
ATOM 922 C C . GLY A 1 121 ? -23.748 49.179 28.125 1.00 33.09 121 GLY A C 1
ATOM 923 O O . GLY A 1 121 ? -23.458 49.712 29.190 1.00 33.09 121 GLY A O 1
ATOM 924 N N . GLY A 1 122 ? -22.877 49.169 27.097 1.00 33.22 122 GLY A N 1
ATOM 925 C CA . GLY A 1 122 ? -21.517 49.732 27.248 1.00 33.22 122 GLY A CA 1
ATOM 926 C C . GLY A 1 122 ? -20.589 49.754 26.016 1.00 33.22 122 GLY A C 1
ATOM 927 O O . GLY A 1 122 ? -20.027 48.734 25.652 1.00 33.22 122 GLY A O 1
ATOM 928 N N . LYS A 1 123 ? -20.395 50.961 25.460 1.00 37.16 123 LYS A N 1
ATOM 929 C CA . LYS A 1 123 ? -19.187 51.539 24.810 1.00 37.16 123 LYS A CA 1
ATOM 930 C C . LYS A 1 123 ? -18.321 50.692 23.839 1.00 37.16 123 LYS A C 1
ATOM 932 O O . LYS A 1 123 ? -17.567 49.815 24.236 1.00 37.16 123 LYS A O 1
ATOM 937 N N . THR A 1 124 ? -18.291 51.139 22.580 1.00 40.62 124 THR A N 1
ATOM 938 C CA . THR A 1 124 ? -17.235 50.903 21.564 1.00 40.62 124 THR A CA 1
ATOM 939 C C . THR A 1 124 ? -15.895 51.572 21.935 1.00 40.62 124 THR A C 1
ATOM 941 O O . THR A 1 124 ? -15.923 52.545 22.696 1.00 40.62 124 THR A O 1
ATOM 944 N N . PRO A 1 125 ? -14.750 51.172 21.333 1.00 47.22 125 PRO A N 1
ATOM 945 C CA . PRO A 1 125 ? -14.268 51.943 20.168 1.00 47.22 125 PRO A CA 1
ATOM 946 C C . PRO A 1 125 ? -13.545 51.160 19.033 1.00 47.22 125 PRO A C 1
ATOM 948 O O . PRO A 1 125 ? -12.663 50.350 19.275 1.00 47.22 125 PRO A O 1
ATOM 951 N N . LEU A 1 126 ? -13.871 51.550 17.791 1.00 36.44 126 LEU A N 1
ATOM 952 C CA . LEU A 1 126 ? -12.985 51.777 16.624 1.00 36.44 126 LEU A CA 1
ATOM 953 C C . LEU A 1 126 ? -12.065 50.660 16.043 1.00 36.44 126 LEU A C 1
ATOM 955 O O . LEU A 1 126 ? -10.946 50.441 16.487 1.00 36.44 126 LEU A O 1
ATOM 959 N N . THR A 1 127 ? -12.523 50.096 14.912 1.00 42.31 127 THR A N 1
ATOM 960 C CA . THR A 1 127 ? -11.884 50.064 13.557 1.00 42.31 127 THR A CA 1
ATOM 961 C C . THR A 1 127 ? -10.425 50.544 13.374 1.00 42.31 127 THR A C 1
ATOM 963 O O . THR A 1 127 ? -10.078 51.598 13.906 1.00 42.31 127 THR A O 1
ATOM 966 N N . PRO A 1 128 ? -9.628 49.907 12.472 1.00 46.25 128 PRO A N 1
ATOM 967 C CA . PRO A 1 128 ? -9.774 50.185 11.023 1.00 46.25 128 PRO A CA 1
ATOM 968 C C . PRO A 1 128 ? -9.636 49.006 10.031 1.00 46.25 128 PRO A C 1
ATOM 970 O O . PRO A 1 128 ? -8.991 47.996 10.291 1.00 46.25 128 PRO A O 1
ATOM 973 N N . MET A 1 129 ? -10.217 49.197 8.837 1.00 46.09 129 MET A N 1
ATOM 974 C CA . MET A 1 129 ? -10.015 48.376 7.629 1.00 46.09 129 MET A CA 1
ATOM 975 C C . MET A 1 129 ? -8.879 48.942 6.749 1.00 46.09 129 MET A C 1
ATOM 977 O O . MET A 1 129 ? -8.701 50.162 6.728 1.00 46.09 129 MET A O 1
ATOM 981 N N . PRO A 1 130 ? -8.190 48.120 5.932 1.00 51.31 130 PRO A N 1
ATOM 982 C CA . PRO A 1 130 ? -7.360 48.606 4.827 1.00 51.31 130 PRO A CA 1
ATOM 983 C C . PRO A 1 130 ? -8.215 49.059 3.613 1.00 51.31 130 PRO A C 1
ATOM 985 O O . PRO A 1 130 ? -9.296 48.508 3.386 1.00 51.31 130 PRO A O 1
ATOM 988 N N . PRO A 1 131 ? -7.764 50.048 2.813 1.00 54.97 131 PRO A N 1
ATOM 989 C CA . PRO A 1 131 ? -8.576 50.671 1.760 1.00 54.97 131 PRO A CA 1
ATOM 990 C C . PRO A 1 131 ? -8.437 50.038 0.358 1.00 54.97 131 PRO A C 1
ATOM 992 O O . PRO A 1 131 ? -7.407 49.475 0.000 1.00 54.97 131 PRO A O 1
ATOM 995 N N . LYS A 1 132 ? -9.453 50.262 -0.490 1.00 43.50 132 LYS A N 1
ATOM 996 C CA . LYS A 1 132 ? -9.362 50.222 -1.965 1.00 43.50 132 LYS A CA 1
ATOM 997 C C . LYS A 1 132 ? -9.396 51.648 -2.526 1.00 43.50 132 LYS A C 1
ATOM 999 O O . LYS A 1 132 ? -10.257 52.416 -2.100 1.00 43.50 132 LYS A O 1
ATOM 1004 N N . ARG A 1 133 ? -8.587 51.950 -3.553 1.00 39.53 133 ARG A N 1
ATOM 1005 C CA . ARG A 1 133 ? -8.876 52.960 -4.600 1.00 39.53 133 ARG A CA 1
ATOM 1006 C C . ARG A 1 133 ? -7.976 52.782 -5.836 1.00 39.53 133 ARG A C 1
ATOM 1008 O O . ARG A 1 133 ? -6.881 52.245 -5.725 1.00 39.53 133 ARG A O 1
ATOM 1015 N N . SER A 1 134 ? -8.493 53.215 -6.985 1.00 36.56 134 SER A N 1
ATOM 1016 C CA . SER A 1 134 ? -7.868 53.277 -8.327 1.00 36.56 134 SER A CA 1
ATOM 1017 C C . SER A 1 134 ? -7.671 54.763 -8.726 1.00 36.56 134 SER A C 1
ATOM 1019 O O . SER A 1 134 ? -8.016 55.614 -7.905 1.00 36.56 134 SER A O 1
ATOM 1021 N N . ALA A 1 135 ? -7.209 55.174 -9.922 1.00 39.41 135 ALA A N 1
ATOM 1022 C CA . ALA A 1 135 ? -6.531 54.474 -11.040 1.00 39.41 135 ALA A CA 1
ATOM 1023 C C . ALA A 1 135 ? -5.174 55.187 -11.353 1.00 39.41 135 ALA A C 1
ATOM 1025 O O . ALA A 1 135 ? -4.359 55.151 -10.437 1.00 39.41 135 ALA A O 1
ATOM 1026 N N . GLU A 1 136 ? -4.764 55.823 -12.471 1.00 38.19 136 GLU A N 1
ATOM 1027 C CA . GLU A 1 136 ? -5.217 56.169 -13.855 1.00 38.19 136 GLU A CA 1
ATOM 1028 C C . GLU A 1 136 ? -3.916 56.396 -14.696 1.00 38.19 136 GLU A C 1
ATOM 1030 O O . GLU A 1 136 ? -2.885 56.703 -14.097 1.00 38.19 136 GLU A O 1
ATOM 1035 N N . ASP A 1 137 ? -3.791 56.296 -16.030 1.00 36.59 137 ASP A N 1
ATOM 1036 C CA . ASP A 1 137 ? -4.687 55.882 -17.139 1.00 36.59 137 ASP A CA 1
ATOM 1037 C C . ASP A 1 137 ? -3.972 54.773 -17.998 1.00 36.59 137 ASP A C 1
ATOM 1039 O O . ASP A 1 137 ? -3.630 53.762 -17.386 1.00 36.59 137 ASP A O 1
ATOM 1043 N N . ALA A 1 138 ? -3.623 54.764 -19.307 1.00 34.91 138 ALA A N 1
ATOM 1044 C CA . ALA A 1 138 ? -3.813 55.620 -20.499 1.00 34.91 138 ALA A CA 1
ATOM 1045 C C . ALA A 1 138 ? -3.670 54.813 -21.824 1.00 34.91 138 ALA A C 1
ATOM 1047 O O . ALA A 1 138 ? -2.905 53.852 -21.866 1.00 34.91 138 ALA A O 1
ATOM 1048 N N . ASN A 1 139 ? -4.302 55.288 -22.918 1.00 35.38 139 ASN A N 1
ATOM 1049 C CA . ASN A 1 139 ? -4.261 54.796 -24.324 1.00 35.38 139 ASN A CA 1
ATOM 1050 C C . ASN A 1 139 ? -4.736 53.335 -24.594 1.00 35.38 139 ASN A C 1
ATOM 1052 O O . ASN A 1 139 ? -4.212 52.386 -24.029 1.00 35.38 139 ASN A O 1
ATOM 1056 N N . GLY A 1 140 ? -5.640 53.042 -25.546 1.00 30.27 140 GLY A N 1
ATOM 1057 C CA . GLY A 1 140 ? -6.489 53.920 -26.367 1.00 30.27 140 GLY A CA 1
ATOM 1058 C C . GLY A 1 140 ? -7.228 53.195 -27.521 1.00 30.27 140 GLY A C 1
ATOM 1059 O O . GLY A 1 140 ? -6.669 52.302 -28.149 1.00 30.27 140 GLY A O 1
ATOM 1060 N N . ILE A 1 141 ? -8.441 53.675 -27.853 1.00 39.00 141 ILE A N 1
ATOM 1061 C CA . ILE A 1 141 ? -9.282 53.364 -29.048 1.00 39.00 141 ILE A CA 1
ATOM 1062 C C . ILE A 1 141 ? -9.821 51.889 -29.176 1.00 39.00 141 ILE A C 1
ATOM 1064 O O . ILE A 1 141 ? -9.531 51.084 -28.295 1.00 39.00 141 ILE A O 1
ATOM 1068 N N . PRO A 1 142 ? -10.815 51.547 -30.048 1.00 41.25 142 PRO A N 1
ATOM 1069 C CA . PRO A 1 142 ? -12.160 51.248 -29.528 1.00 41.25 142 PRO A CA 1
ATOM 1070 C C . PRO A 1 142 ? -12.779 49.879 -29.925 1.00 41.25 142 PRO A C 1
ATOM 1072 O O . PRO A 1 142 ? -12.214 49.091 -30.677 1.00 41.25 142 PRO A O 1
ATOM 1075 N N . ALA A 1 143 ? -13.999 49.626 -29.430 1.00 34.50 143 ALA A N 1
ATOM 1076 C CA . ALA A 1 143 ? -14.818 48.434 -29.701 1.00 34.50 143 ALA A CA 1
ATOM 1077 C C . ALA A 1 143 ? -15.497 48.429 -31.099 1.00 34.50 143 ALA A C 1
ATOM 1079 O O . ALA A 1 143 ? -15.464 49.431 -31.816 1.00 34.50 143 ALA A O 1
ATOM 1080 N N . PRO A 1 144 ? -16.207 47.337 -31.458 1.00 42.62 144 PRO A N 1
ATOM 1081 C CA . PRO A 1 144 ? -17.662 47.383 -31.236 1.00 42.62 144 PRO A CA 1
ATOM 1082 C C . PRO A 1 144 ? -18.257 46.158 -30.510 1.00 42.62 144 PRO A C 1
ATOM 1084 O O . PRO A 1 144 ? -17.654 45.096 -30.397 1.00 42.62 144 PRO A O 1
ATOM 1087 N N . SER A 1 145 ? -19.482 46.328 -30.001 1.00 34.91 145 SER A N 1
ATOM 1088 C CA . SER A 1 145 ? -20.224 45.346 -29.194 1.00 34.91 145 SER A CA 1
ATOM 1089 C C . SER A 1 145 ? -21.203 44.504 -30.021 1.00 34.91 145 SER A C 1
ATOM 1091 O O . SER A 1 145 ? -21.877 45.034 -30.902 1.00 34.91 145 SER A O 1
ATOM 1093 N N . LEU A 1 146 ? -21.402 43.239 -29.632 1.00 38.25 146 LEU A N 1
ATOM 1094 C CA . LEU A 1 146 ? -22.647 42.501 -29.880 1.00 38.25 146 LEU A CA 1
ATOM 1095 C C . LEU A 1 146 ? -23.095 41.739 -28.617 1.00 38.25 146 LEU A C 1
ATOM 1097 O O . LEU A 1 146 ? -22.289 41.405 -27.752 1.00 38.25 146 LEU A O 1
ATOM 1101 N N . LYS A 1 147 ? -24.411 41.537 -28.474 1.00 39.81 147 LYS A N 1
ATOM 1102 C CA . LYS A 1 147 ? -25.090 41.193 -27.206 1.00 39.81 147 LYS A CA 1
ATOM 1103 C C . LYS A 1 147 ? -25.785 39.830 -27.296 1.00 39.81 147 LYS A C 1
ATOM 1105 O O . LYS A 1 147 ? -26.501 39.641 -28.277 1.00 39.81 147 LYS A O 1
ATOM 1110 N N . LYS A 1 148 ? -25.782 39.012 -26.221 1.00 33.28 148 LYS A N 1
ATOM 1111 C CA . LYS A 1 148 ? -27.037 38.440 -25.655 1.00 33.28 148 LYS A CA 1
ATOM 1112 C C . LYS A 1 148 ? -26.931 37.651 -24.326 1.00 33.28 148 LYS A C 1
ATOM 1114 O O . LYS A 1 148 ? -26.076 36.799 -24.149 1.00 33.28 148 LYS A O 1
ATOM 1119 N N . THR A 1 149 ? -27.913 37.920 -23.455 1.00 35.47 149 THR A N 1
ATOM 1120 C CA . THR A 1 149 ? -28.576 37.032 -22.460 1.00 35.47 149 THR A CA 1
ATOM 1121 C C . THR A 1 149 ? -27.766 36.135 -21.508 1.00 35.47 149 THR A C 1
ATOM 1123 O O . THR A 1 149 ? -27.598 34.944 -21.744 1.00 35.47 149 THR A O 1
ATOM 1126 N N . LYS A 1 150 ? -27.496 36.684 -20.315 1.00 37.47 150 LYS A N 1
ATOM 1127 C CA . LYS A 1 150 ? -28.111 36.281 -19.025 1.00 37.47 150 LYS A CA 1
ATOM 1128 C C . LYS A 1 150 ? -28.547 34.809 -18.853 1.00 37.47 150 LYS A C 1
ATOM 1130 O O . LYS A 1 150 ? -29.600 34.425 -19.361 1.00 37.47 150 LYS A O 1
ATOM 1135 N N . ARG A 1 151 ? -27.908 34.114 -17.901 1.00 33.09 151 ARG A N 1
ATOM 1136 C CA . ARG A 1 151 ? -28.608 33.324 -16.866 1.00 33.09 151 ARG A CA 1
ATOM 1137 C C . ARG A 1 151 ? -27.762 33.219 -15.594 1.00 33.09 151 ARG A C 1
ATOM 1139 O O . ARG A 1 151 ? -26.693 32.622 -15.613 1.00 33.09 151 ARG A O 1
ATOM 1146 N N . ASP A 1 152 ? -28.259 33.784 -14.503 1.00 34.22 152 ASP A N 1
ATOM 1147 C CA . ASP A 1 152 ? -27.667 33.663 -13.170 1.00 34.22 152 ASP A CA 1
ATOM 1148 C C . ASP A 1 152 ? -27.889 32.250 -12.599 1.00 34.22 152 ASP A C 1
ATOM 1150 O O . ASP A 1 152 ? -28.980 31.693 -12.749 1.00 34.22 152 ASP A O 1
ATOM 1154 N N . ASN A 1 153 ? -26.895 31.695 -11.897 1.00 33.81 153 ASN A N 1
ATOM 1155 C CA . ASN A 1 153 ? -27.126 30.675 -10.869 1.00 33.81 153 ASN A CA 1
ATOM 1156 C C . ASN A 1 153 ? -25.983 30.648 -9.841 1.00 33.81 153 ASN A C 1
ATOM 1158 O O . ASN A 1 153 ? -24.922 30.078 -10.090 1.00 33.81 153 ASN A O 1
ATOM 1162 N N . SER A 1 154 ? -26.212 31.243 -8.672 1.00 37.28 154 SER A N 1
ATOM 1163 C CA . SER A 1 154 ? -25.267 31.216 -7.553 1.00 37.28 154 SER A CA 1
ATOM 1164 C C . SER A 1 154 ? -25.339 29.878 -6.813 1.00 37.28 154 SER A C 1
ATOM 1166 O O . SER A 1 154 ? -26.132 29.722 -5.888 1.00 37.28 154 SER A O 1
ATOM 1168 N N . SER A 1 155 ? -24.499 28.911 -7.184 1.00 34.69 155 SER A N 1
ATOM 1169 C CA . SER A 1 155 ? -24.248 27.727 -6.352 1.00 34.69 155 SER A CA 1
ATOM 1170 C C . SER A 1 155 ? -23.136 28.036 -5.348 1.00 34.69 155 SER A C 1
ATOM 1172 O O . SER A 1 155 ? -21.958 28.024 -5.707 1.00 34.69 155 SER A O 1
ATOM 1174 N N . ALA A 1 156 ? -23.509 28.342 -4.105 1.00 32.62 156 ALA A N 1
ATOM 1175 C CA . ALA A 1 156 ? -22.552 28.517 -3.016 1.00 32.62 156 ALA A CA 1
ATOM 1176 C C . ALA A 1 156 ? -21.754 27.225 -2.770 1.00 32.62 156 ALA A C 1
ATOM 1178 O O . ALA A 1 156 ? -22.311 26.130 -2.862 1.00 32.62 156 ALA A O 1
ATOM 1179 N N . SER A 1 157 ? -20.475 27.356 -2.409 1.00 33.31 157 SER A N 1
ATOM 1180 C CA . SER A 1 157 ? -19.722 26.255 -1.805 1.00 33.31 157 SER A CA 1
ATOM 1181 C C . SER A 1 157 ? -20.370 25.891 -0.468 1.00 33.31 157 SER A C 1
ATOM 1183 O O . SER A 1 157 ? -20.471 26.769 0.390 1.00 33.31 157 SER A O 1
ATOM 1185 N N . PRO A 1 158 ? -20.796 24.637 -0.252 1.00 37.28 158 PRO A N 1
ATOM 1186 C CA . PRO A 1 158 ? -21.208 24.195 1.064 1.00 37.28 158 PRO A CA 1
ATOM 1187 C C . PRO A 1 158 ? -19.954 23.792 1.848 1.00 37.28 158 PRO A C 1
ATOM 1189 O O . PRO A 1 158 ? -19.398 22.712 1.641 1.00 37.28 158 PRO A O 1
ATOM 1192 N N . GLU A 1 159 ? -19.492 24.672 2.736 1.00 41.31 159 GLU A N 1
ATOM 1193 C CA . GLU A 1 159 ? -18.604 24.268 3.828 1.00 41.31 159 GLU A CA 1
ATOM 1194 C C . GLU A 1 159 ? -19.341 23.212 4.664 1.00 41.31 159 GLU A C 1
ATOM 1196 O O . GLU A 1 159 ? -20.469 23.450 5.097 1.00 41.31 159 GLU A O 1
ATOM 1201 N N . PHE A 1 160 ? -18.737 22.038 4.866 1.00 35.50 160 PHE A N 1
ATOM 1202 C CA . PHE A 1 160 ? -19.304 20.993 5.719 1.00 35.50 160 PHE A CA 1
ATOM 1203 C C . PHE A 1 160 ? -18.262 20.444 6.687 1.00 35.50 160 PHE A C 1
ATOM 1205 O O . PHE A 1 160 ? -17.353 19.722 6.286 1.00 35.50 160 PHE A O 1
ATOM 1212 N N . ASP A 1 161 ? -18.466 20.825 7.948 1.00 28.47 161 ASP A N 1
ATOM 1213 C CA . ASP A 1 161 ? -18.011 20.212 9.198 1.00 28.47 161 ASP A CA 1
ATOM 1214 C C . ASP A 1 161 ? -16.818 19.245 9.126 1.00 28.47 161 ASP A C 1
ATOM 1216 O O . ASP A 1 161 ? -16.941 18.051 8.843 1.00 28.47 161 ASP A O 1
ATOM 1220 N N . GLU A 1 162 ? -15.655 19.757 9.526 1.00 38.88 162 GLU A N 1
ATOM 1221 C CA . GLU A 1 162 ? -14.481 18.956 9.861 1.00 38.88 162 GLU A CA 1
ATOM 1222 C C . GLU A 1 162 ? -14.645 18.332 11.262 1.00 38.88 162 GLU A C 1
ATOM 1224 O O . GLU A 1 162 ? -13.931 18.678 12.205 1.00 38.88 162 GLU A O 1
ATOM 1229 N N . ASN A 1 163 ? -15.621 17.429 11.440 1.00 39.59 163 ASN A N 1
ATOM 1230 C CA . ASN A 1 163 ? -15.719 16.619 12.659 1.00 39.59 163 ASN A CA 1
ATOM 1231 C C . ASN A 1 163 ? -16.485 15.289 12.518 1.00 39.59 163 ASN A C 1
ATOM 1233 O O . ASN A 1 163 ? -17.292 15.094 11.617 1.00 39.59 163 ASN A O 1
ATOM 1237 N N . ILE A 1 164 ? -16.234 14.385 13.476 1.00 39.69 164 ILE A N 1
ATOM 1238 C CA . ILE A 1 164 ? -16.729 12.994 13.565 1.00 39.69 164 ILE A CA 1
ATOM 1239 C C . ILE A 1 164 ? -16.107 12.027 12.534 1.00 39.69 164 ILE A C 1
ATOM 1241 O O . ILE A 1 164 ? -16.716 11.604 11.553 1.00 39.69 164 ILE A O 1
ATOM 1245 N N . ALA A 1 165 ? -14.895 11.568 12.857 1.00 30.70 165 ALA A N 1
ATOM 1246 C CA . ALA A 1 165 ? -14.319 10.318 12.349 1.00 30.70 165 ALA A CA 1
ATOM 1247 C C . ALA A 1 165 ? -13.425 9.659 13.420 1.00 30.70 165 ALA A C 1
ATOM 1249 O O . ALA A 1 165 ? -12.232 9.434 13.213 1.00 30.70 165 ALA A O 1
ATOM 1250 N N . THR A 1 166 ? -13.991 9.398 14.604 1.00 36.44 166 THR A N 1
ATOM 1251 C CA . THR A 1 166 ? -13.259 8.812 15.736 1.00 36.44 166 THR A CA 1
ATOM 1252 C C . THR A 1 166 ? -12.761 7.402 15.412 1.00 36.44 166 THR A C 1
ATOM 1254 O O . THR A 1 166 ? -13.548 6.501 15.146 1.00 36.44 166 THR A O 1
ATOM 1257 N N . GLU A 1 167 ? -11.439 7.247 15.464 1.00 41.09 167 GLU A N 1
ATOM 1258 C CA . GLU A 1 167 ? -10.659 6.013 15.618 1.00 41.09 167 GLU A CA 1
ATOM 1259 C C . GLU A 1 167 ? -11.272 4.688 15.121 1.00 41.09 167 GLU A C 1
ATOM 1261 O O . GLU A 1 167 ? -11.920 3.942 15.850 1.00 41.09 167 GLU A O 1
ATOM 1266 N N . THR A 1 168 ? -10.847 4.270 13.929 1.00 36.53 168 THR A N 1
ATOM 1267 C CA . THR A 1 168 ? -10.458 2.865 13.722 1.00 36.53 168 THR A CA 1
ATOM 1268 C C . THR A 1 168 ? -9.112 2.828 13.009 1.00 36.53 168 THR A C 1
ATOM 1270 O O . THR A 1 168 ? -9.029 2.883 11.784 1.00 36.53 168 THR A O 1
ATOM 1273 N N . ASN A 1 169 ? -8.033 2.755 13.796 1.00 39.53 169 ASN A N 1
ATOM 1274 C CA . ASN A 1 169 ? -6.674 2.544 13.296 1.00 39.53 169 ASN A CA 1
ATOM 1275 C C . ASN A 1 169 ? -6.502 1.089 12.822 1.00 39.53 169 ASN A C 1
ATOM 1277 O O . ASN A 1 169 ? -5.765 0.305 13.413 1.00 39.53 169 ASN A O 1
ATOM 1281 N N . MET A 1 170 ? -7.167 0.728 11.720 1.00 41.03 170 MET A N 1
ATOM 1282 C CA . MET A 1 170 ? -6.626 -0.323 10.864 1.00 41.03 170 MET A CA 1
ATOM 1283 C C . MET A 1 170 ? -5.289 0.185 10.333 1.00 41.03 170 MET A C 1
ATOM 1285 O O . MET A 1 170 ? -5.228 1.260 9.732 1.00 41.03 170 MET A O 1
ATOM 1289 N N . SER A 1 171 ? -4.223 -0.576 10.567 1.00 35.12 171 SER A N 1
ATOM 1290 C CA . SER A 1 171 ? -2.899 -0.259 10.050 1.00 35.12 171 SER A CA 1
ATOM 1291 C C . SER A 1 171 ? -2.976 -0.095 8.533 1.00 35.12 171 SER A C 1
ATOM 1293 O O . SER A 1 171 ? -3.283 -1.033 7.795 1.00 35.12 171 SER A O 1
ATOM 1295 N N . LEU A 1 172 ? -2.701 1.121 8.054 1.00 42.03 172 LEU A N 1
ATOM 1296 C CA . LEU A 1 172 ? -2.574 1.390 6.628 1.00 42.03 172 LEU A CA 1
ATOM 1297 C C . LEU A 1 172 ? -1.278 0.750 6.121 1.00 42.03 172 LEU A C 1
ATOM 1299 O O . LEU A 1 172 ? -0.277 1.427 5.876 1.00 42.03 172 LEU A O 1
ATOM 1303 N N . GLN A 1 173 ? -1.339 -0.565 5.870 1.00 43.09 173 GLN A N 1
ATOM 1304 C CA . GLN A 1 173 ? -0.644 -1.142 4.724 1.00 43.09 173 GLN A CA 1
ATOM 1305 C C . GLN A 1 173 ? -0.806 -0.146 3.576 1.00 43.09 173 GLN A C 1
ATOM 1307 O O . GLN A 1 173 ? -1.934 0.255 3.270 1.00 43.09 173 GLN A O 1
ATOM 1312 N N . ARG A 1 174 ? 0.306 0.304 2.980 1.00 47.81 174 ARG A N 1
ATOM 1313 C CA . ARG A 1 174 ? 0.245 1.235 1.850 1.00 47.81 174 ARG A CA 1
ATOM 1314 C C . ARG A 1 174 ? -0.531 0.535 0.737 1.00 47.81 174 ARG A C 1
ATOM 1316 O O . ARG A 1 174 ? 0.031 -0.314 0.048 1.00 47.81 174 ARG A O 1
ATOM 1323 N N . LEU A 1 175 ? -1.820 0.867 0.608 1.00 55.41 175 LEU A N 1
ATOM 1324 C CA . LEU A 1 175 ? -2.680 0.362 -0.454 1.00 55.41 175 LEU A CA 1
ATOM 1325 C C . LEU A 1 175 ? -1.926 0.592 -1.757 1.00 55.41 175 LEU A C 1
ATOM 1327 O O . LEU A 1 175 ? -1.484 1.710 -2.024 1.00 55.41 175 LEU A O 1
ATOM 1331 N N . GLY A 1 176 ? -1.698 -0.494 -2.492 1.00 61.12 176 GLY A N 1
ATOM 1332 C CA . GLY A 1 176 ? -0.819 -0.481 -3.649 1.00 61.12 176 GLY A CA 1
ATOM 1333 C C . GLY A 1 176 ? -1.359 0.373 -4.794 1.00 61.12 176 GLY A C 1
ATOM 1334 O O . GLY A 1 176 ? -2.271 1.189 -4.654 1.00 61.12 176 GLY A O 1
ATOM 1335 N N . PHE A 1 177 ? -0.816 0.137 -5.978 1.00 71.56 177 PHE A N 1
ATOM 1336 C CA . PHE A 1 177 ? -1.293 0.786 -7.190 1.00 71.56 177 PHE A CA 1
ATOM 1337 C C . PHE A 1 177 ? -1.625 -0.281 -8.214 1.00 71.56 177 PHE A C 1
ATOM 1339 O O . PHE A 1 177 ? -0.761 -1.094 -8.557 1.00 71.56 177 PHE A O 1
ATOM 1346 N N . TRP A 1 178 ? -2.863 -0.280 -8.712 1.00 79.12 178 TRP A N 1
ATOM 1347 C CA . TRP A 1 178 ? -3.193 -1.138 -9.840 1.00 79.12 178 TRP A CA 1
ATOM 1348 C C . TRP A 1 178 ? -2.476 -0.602 -11.077 1.00 79.12 178 TRP A C 1
ATOM 1350 O O . TRP A 1 178 ? -2.657 0.557 -11.448 1.00 79.12 178 TRP A O 1
ATOM 1360 N N . LYS A 1 179 ? -1.651 -1.444 -11.704 1.00 80.88 179 LYS A N 1
ATOM 1361 C CA . LYS A 1 179 ? -1.102 -1.197 -13.039 1.00 80.88 179 LYS A CA 1
ATOM 1362 C C . LYS A 1 179 ? -2.004 -1.919 -14.032 1.00 80.88 179 LYS A C 1
ATOM 1364 O O . LYS A 1 179 ? -1.860 -3.122 -14.224 1.00 80.88 179 LYS A O 1
ATOM 1369 N N . CYS A 1 180 ? -2.934 -1.188 -14.632 1.00 85.62 180 CYS A N 1
ATOM 1370 C CA . CYS A 1 180 ? -3.767 -1.713 -15.709 1.00 85.62 180 CYS A CA 1
ATOM 1371 C C . CYS A 1 180 ? -2.896 -2.170 -16.884 1.00 85.62 180 CYS A C 1
ATOM 1373 O O . CYS A 1 180 ? -2.118 -1.380 -17.425 1.00 85.62 180 CYS A O 1
ATOM 1375 N N . ARG A 1 181 ? -3.061 -3.426 -17.300 1.00 86.88 181 ARG A N 1
ATOM 1376 C CA . ARG A 1 181 ? -2.328 -4.022 -18.423 1.00 86.88 181 ARG A CA 1
ATOM 1377 C C . ARG A 1 181 ? -2.718 -3.387 -19.760 1.00 86.88 181 ARG A C 1
ATOM 1379 O O . ARG A 1 181 ? -1.853 -3.240 -20.620 1.00 86.88 181 ARG A O 1
ATOM 1386 N N . LEU A 1 182 ? -3.968 -2.929 -19.900 1.00 85.50 182 LEU A N 1
ATOM 1387 C CA . LEU A 1 182 ? -4.457 -2.223 -21.093 1.00 85.50 182 LEU A CA 1
ATOM 1388 C C . LEU A 1 182 ? -3.770 -0.852 -21.265 1.00 85.50 182 LEU A C 1
ATOM 1390 O O . LEU A 1 182 ? -3.324 -0.536 -22.361 1.00 85.50 182 LEU A O 1
ATOM 1394 N N . CYS A 1 183 ? -3.526 -0.097 -20.178 1.00 82.31 183 CYS A N 1
ATOM 1395 C CA . CYS A 1 183 ? -2.728 1.152 -20.200 1.00 82.31 183 CYS A CA 1
ATOM 1396 C C . CYS A 1 183 ? -1.275 0.957 -20.681 1.00 82.31 183 CYS A C 1
ATOM 1398 O O . CYS A 1 183 ? -0.583 1.940 -20.940 1.00 82.31 183 CYS A O 1
ATOM 1400 N N . THR A 1 184 ? -0.794 -0.286 -20.766 1.00 80.44 184 THR A N 1
ATOM 1401 C CA . THR A 1 184 ? 0.552 -0.652 -21.231 1.00 80.44 184 THR A CA 1
ATOM 1402 C C . THR A 1 184 ? 0.518 -1.663 -22.383 1.00 80.44 184 THR A C 1
ATOM 1404 O O . THR A 1 184 ? 1.513 -2.339 -22.635 1.00 80.44 184 THR A O 1
ATOM 1407 N N . ALA A 1 185 ? -0.622 -1.822 -23.062 1.00 79.56 185 ALA A N 1
ATOM 1408 C CA . ALA A 1 185 ? -0.748 -2.776 -24.157 1.00 79.56 185 ALA A CA 1
ATOM 1409 C C . ALA A 1 185 ? 0.067 -2.317 -25.385 1.00 79.56 185 ALA A C 1
ATOM 1411 O O . ALA A 1 185 ? 0.087 -1.119 -25.684 1.00 79.56 185 ALA A O 1
ATOM 1412 N N . PRO A 1 186 ? 0.672 -3.242 -26.162 1.00 73.81 186 PRO A N 1
ATOM 1413 C CA . PRO A 1 186 ? 1.410 -2.889 -27.375 1.00 73.81 186 PRO A CA 1
ATOM 1414 C C . PRO A 1 186 ? 0.599 -2.061 -28.380 1.00 73.81 186 PRO A C 1
ATOM 1416 O O . PRO A 1 186 ? 1.187 -1.208 -29.038 1.00 73.81 186 PRO A O 1
ATOM 1419 N N . LYS A 1 187 ? -0.736 -2.247 -28.435 1.00 73.44 187 LYS A N 1
ATOM 1420 C CA . LYS A 1 187 ? -1.667 -1.420 -29.231 1.00 73.44 187 LYS A CA 1
ATOM 1421 C C . LYS A 1 187 ? -1.383 0.079 -29.018 1.00 73.44 187 LYS A C 1
ATOM 1423 O O . LYS A 1 187 ? -1.028 0.766 -29.967 1.00 73.44 187 LYS A O 1
ATOM 1428 N N . TYR A 1 188 ? -1.420 0.553 -27.769 1.00 68.44 188 TYR A N 1
ATOM 1429 C CA . TYR A 1 188 ? -1.198 1.964 -27.434 1.00 68.44 188 TYR A CA 1
ATOM 1430 C C . TYR A 1 188 ? 0.269 2.408 -27.504 1.00 68.44 188 TYR A C 1
ATOM 1432 O O . TYR A 1 188 ? 0.533 3.560 -27.833 1.00 68.44 188 TYR A O 1
ATOM 1440 N N . ILE A 1 189 ? 1.228 1.522 -27.211 1.00 67.19 189 ILE A N 1
ATOM 1441 C CA . ILE A 1 189 ? 2.664 1.856 -27.280 1.00 67.19 189 ILE A CA 1
ATOM 1442 C C . ILE A 1 189 ? 3.094 2.122 -28.733 1.00 67.19 189 ILE A C 1
ATOM 1444 O O . ILE A 1 189 ? 3.902 3.011 -28.984 1.00 67.19 189 ILE A O 1
ATOM 1448 N N . LEU A 1 190 ? 2.534 1.377 -29.691 1.00 69.50 190 LEU A N 1
ATOM 1449 C CA . LEU A 1 190 ? 2.840 1.506 -31.119 1.00 69.50 190 LEU A CA 1
ATOM 1450 C C . LEU A 1 190 ? 2.000 2.583 -31.832 1.00 69.50 190 LEU A C 1
ATOM 1452 O O . LEU A 1 190 ? 2.342 2.976 -32.943 1.00 69.50 190 LEU A O 1
ATOM 1456 N N . ALA A 1 191 ? 0.921 3.071 -31.212 1.00 65.12 191 ALA A N 1
ATOM 1457 C CA . ALA A 1 191 ? -0.023 4.008 -31.827 1.00 65.12 191 ALA A CA 1
ATOM 1458 C C . ALA A 1 191 ? 0.374 5.500 -31.729 1.00 65.12 191 ALA A C 1
ATOM 1460 O O . ALA A 1 191 ? -0.330 6.354 -32.271 1.00 65.12 191 ALA A O 1
ATOM 1461 N N . GLY A 1 192 ? 1.503 5.812 -31.083 1.00 59.94 192 GLY A N 1
ATOM 1462 C CA . GLY A 1 192 ? 2.102 7.151 -31.044 1.00 59.94 192 GLY A CA 1
ATOM 1463 C C . GLY A 1 192 ? 1.571 8.092 -29.954 1.00 59.94 192 GLY A C 1
ATOM 1464 O O . GLY A 1 192 ? 0.613 7.802 -29.229 1.00 59.94 192 GLY A O 1
ATOM 1465 N N . GLU A 1 193 ? 2.225 9.248 -29.823 1.00 57.06 193 GLU A N 1
ATOM 1466 C CA . GLU A 1 193 ? 1.835 10.281 -28.860 1.00 57.06 193 GLU A CA 1
ATOM 1467 C C . GLU A 1 193 ? 0.434 10.829 -29.182 1.00 57.06 193 GLU A C 1
ATOM 1469 O O . GLU A 1 193 ? 0.144 11.226 -30.308 1.00 57.06 193 GLU A O 1
ATOM 1474 N N . GLY A 1 194 ? -0.448 10.839 -28.178 1.00 61.44 194 GLY A N 1
ATOM 1475 C CA . GLY A 1 194 ? -1.832 11.317 -28.294 1.00 61.44 194 GLY A CA 1
ATOM 1476 C C . GLY A 1 194 ? -2.917 10.232 -28.286 1.00 61.44 194 GLY A C 1
ATOM 1477 O O . GLY A 1 194 ? -4.060 10.560 -27.983 1.00 61.44 194 GLY A O 1
ATOM 1478 N N . ARG A 1 195 ? -2.590 8.952 -28.536 1.00 61.53 195 ARG A N 1
ATOM 1479 C CA . ARG A 1 195 ? -3.543 7.824 -28.368 1.00 61.53 195 ARG A CA 1
ATOM 1480 C C . ARG A 1 195 ? -3.464 7.125 -27.010 1.00 61.53 195 ARG A C 1
ATOM 1482 O O . ARG A 1 195 ? -4.409 6.452 -26.614 1.00 61.53 195 ARG A O 1
ATOM 1489 N N . LEU A 1 196 ? -2.366 7.304 -26.279 1.00 57.72 196 LEU A N 1
ATOM 1490 C CA . LEU A 1 196 ? -2.231 6.817 -24.905 1.00 57.72 196 LEU A CA 1
ATOM 1491 C C . LEU A 1 196 ? -3.286 7.475 -23.990 1.00 57.72 196 LEU A C 1
ATOM 1493 O O . LEU A 1 196 ? -3.348 8.709 -23.951 1.00 57.72 196 LEU A O 1
ATOM 1497 N N . PRO A 1 197 ? -4.061 6.709 -23.192 1.00 57.78 197 PRO A N 1
ATOM 1498 C CA . PRO A 1 197 ? -4.875 7.293 -22.130 1.00 57.78 197 PRO A CA 1
ATOM 1499 C C . PRO A 1 197 ? -3.971 8.068 -21.158 1.00 57.78 197 PRO A C 1
ATOM 1501 O O . PRO A 1 197 ? -2.846 7.647 -20.883 1.00 57.78 197 PRO A O 1
ATOM 1504 N N . SER A 1 198 ? -4.444 9.223 -20.677 1.00 50.59 198 SER A N 1
ATOM 1505 C CA . SER A 1 198 ? -3.615 10.260 -20.042 1.00 50.59 198 SER A CA 1
ATOM 1506 C C . SER A 1 198 ? -2.787 9.752 -18.851 1.00 50.59 198 SER A C 1
ATOM 1508 O O . SER A 1 198 ? -3.274 9.684 -17.723 1.00 50.59 198 SER A O 1
ATOM 1510 N N . ALA A 1 199 ? -1.512 9.461 -19.135 1.00 48.88 199 ALA A N 1
ATOM 1511 C CA . ALA A 1 199 ? -0.561 8.708 -18.313 1.00 48.88 199 ALA A CA 1
ATOM 1512 C C . ALA A 1 199 ? -0.968 7.237 -18.032 1.00 48.88 199 ALA A C 1
ATOM 1514 O O . ALA A 1 199 ? -2.147 6.927 -17.857 1.00 48.88 199 ALA A O 1
ATOM 1515 N N . PRO A 1 200 ? 0.007 6.305 -17.912 1.00 57.75 200 PRO A N 1
ATOM 1516 C CA . PRO A 1 200 ? -0.272 4.931 -17.511 1.00 57.75 200 PRO A CA 1
ATOM 1517 C C . PRO A 1 200 ? -0.886 4.922 -16.109 1.00 57.75 200 PRO A C 1
ATOM 1519 O O . PRO A 1 200 ? -0.230 5.189 -15.098 1.00 57.75 200 PRO A O 1
ATOM 1522 N N . CYS A 1 201 ? -2.176 4.629 -16.097 1.00 58.19 201 CYS A N 1
ATOM 1523 C CA . CYS A 1 201 ? -3.097 4.746 -14.986 1.00 58.19 201 CYS A CA 1
ATOM 1524 C C . CYS A 1 201 ? -2.663 3.929 -13.750 1.00 58.19 201 CYS A C 1
ATOM 1526 O O . CYS A 1 201 ? -2.774 2.704 -13.707 1.00 58.19 201 CYS A O 1
ATOM 1528 N N . LYS A 1 202 ? -2.176 4.633 -12.721 1.00 60.44 202 LYS A N 1
ATOM 1529 C CA . LYS A 1 202 ? -1.780 4.083 -11.412 1.00 60.44 202 LYS A CA 1
ATOM 1530 C C . LYS A 1 202 ? -2.768 4.548 -10.347 1.00 60.44 202 LYS A C 1
ATOM 1532 O O . LYS A 1 202 ? -2.498 5.503 -9.621 1.00 60.44 202 LYS A O 1
ATOM 1537 N N . TRP A 1 203 ? -3.921 3.895 -10.262 1.00 63.84 203 TRP A N 1
ATOM 1538 C CA . TRP A 1 203 ? -4.919 4.235 -9.245 1.00 63.84 203 TRP A CA 1
ATOM 1539 C C . TRP A 1 203 ? -4.588 3.561 -7.904 1.00 63.84 203 TRP A C 1
ATOM 1541 O O . TRP A 1 203 ? -4.213 2.382 -7.904 1.00 63.84 203 TRP A O 1
ATOM 1551 N N . PRO A 1 204 ? -4.709 4.274 -6.766 1.00 63.41 204 PRO A N 1
ATOM 1552 C CA . PRO A 1 204 ? -4.609 3.652 -5.454 1.00 63.41 204 PRO A CA 1
ATOM 1553 C C . PRO A 1 204 ? -5.803 2.715 -5.259 1.00 63.41 204 PRO A C 1
ATOM 1555 O O . PRO A 1 204 ? -6.931 3.071 -5.599 1.00 63.41 204 PRO A O 1
ATOM 1558 N N . LEU A 1 205 ? -5.573 1.546 -4.657 1.00 64.94 205 LEU A N 1
ATOM 1559 C CA . LEU A 1 205 ? -6.567 0.454 -4.574 1.00 64.94 205 LEU A CA 1
ATOM 1560 C C . LEU A 1 205 ? -7.891 0.828 -3.870 1.00 64.94 205 LEU A C 1
ATOM 1562 O O . LEU A 1 205 ? -8.865 0.090 -3.950 1.00 64.94 205 LEU A O 1
ATOM 1566 N N . LYS A 1 206 ? -7.938 1.980 -3.189 1.00 67.00 206 LYS A N 1
ATOM 1567 C CA . LYS A 1 206 ? -9.125 2.534 -2.522 1.00 67.00 206 LYS A CA 1
ATOM 1568 C C . LYS A 1 206 ? -10.169 3.120 -3.487 1.00 67.00 206 LYS A C 1
ATOM 1570 O O . LYS A 1 206 ? -11.332 3.231 -3.109 1.00 67.00 206 LYS A O 1
ATOM 1575 N N . ASP A 1 207 ? -9.776 3.549 -4.690 1.00 81.75 207 ASP A N 1
ATOM 1576 C CA . ASP A 1 207 ? -10.623 4.376 -5.568 1.00 81.75 207 ASP A CA 1
ATOM 1577 C C . ASP A 1 207 ? -11.312 3.568 -6.681 1.00 81.75 207 ASP A C 1
ATOM 1579 O O . ASP A 1 207 ? -11.073 3.734 -7.881 1.00 81.75 207 ASP A O 1
ATOM 1583 N N . ILE A 1 208 ? -12.190 2.664 -6.247 1.00 86.44 208 ILE A N 1
ATOM 1584 C CA . ILE A 1 208 ? -12.956 1.753 -7.107 1.00 86.44 208 ILE A CA 1
ATOM 1585 C C . ILE A 1 208 ? -13.810 2.509 -8.138 1.00 86.44 208 ILE A C 1
ATOM 1587 O O . ILE A 1 208 ? -13.886 2.08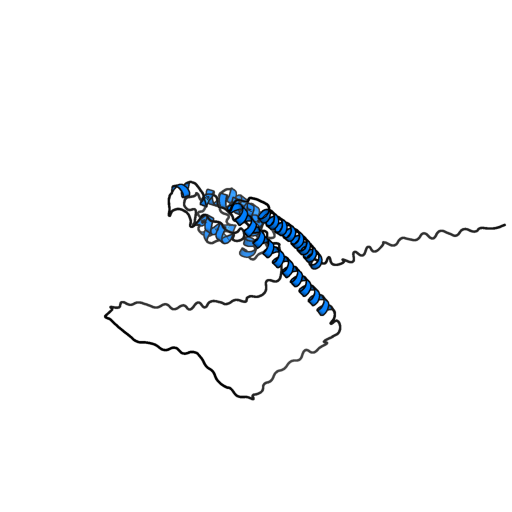6 -9.290 1.00 86.44 208 ILE A O 1
ATOM 1591 N N . SER A 1 209 ? -14.390 3.661 -7.771 1.00 86.94 209 SER A N 1
ATOM 1592 C CA . SER A 1 209 ? -15.127 4.520 -8.710 1.00 86.94 209 SER A CA 1
ATOM 1593 C C . SER A 1 209 ? -14.257 4.922 -9.903 1.00 86.94 209 SER A C 1
ATOM 1595 O O . SER A 1 209 ? -14.662 4.718 -11.048 1.00 86.94 209 SER A O 1
ATOM 1597 N N . LYS A 1 210 ? -13.045 5.445 -9.654 1.00 85.56 210 LYS A N 1
ATOM 1598 C CA . LYS A 1 210 ? -12.121 5.831 -10.732 1.00 85.56 210 LYS A CA 1
ATOM 1599 C C . LYS A 1 210 ? -11.600 4.630 -11.508 1.00 85.56 210 LYS A C 1
ATOM 1601 O O . LYS A 1 210 ? -11.422 4.759 -12.714 1.00 85.56 210 LYS A O 1
ATOM 1606 N N . MET A 1 211 ? -11.406 3.473 -10.869 1.00 87.00 211 MET A N 1
ATOM 1607 C CA . MET A 1 211 ? -11.064 2.237 -11.582 1.00 87.00 211 MET A CA 1
ATOM 1608 C C . MET A 1 211 ? -12.162 1.850 -12.582 1.00 87.00 211 MET A C 1
ATOM 1610 O O . MET A 1 211 ? -11.854 1.666 -13.756 1.00 87.00 211 MET A O 1
ATOM 1614 N N . ILE A 1 212 ? -13.434 1.801 -12.167 1.00 89.44 212 ILE A N 1
ATOM 1615 C CA . ILE A 1 212 ? -14.554 1.474 -13.067 1.00 89.44 212 ILE A CA 1
ATOM 1616 C C . ILE A 1 212 ? -14.639 2.496 -14.210 1.00 89.44 212 ILE A C 1
ATOM 1618 O O . ILE A 1 212 ? -14.614 2.097 -15.370 1.00 89.44 212 ILE A O 1
ATOM 1622 N N . THR A 1 213 ? -14.670 3.801 -13.913 1.00 89.12 213 THR A N 1
ATOM 1623 C CA . THR A 1 213 ? -14.690 4.857 -14.946 1.00 89.12 213 THR A CA 1
ATOM 1624 C C . THR A 1 213 ? -13.543 4.703 -15.940 1.00 89.12 213 THR A C 1
ATOM 1626 O O . THR A 1 213 ? -13.763 4.683 -17.148 1.00 89.12 213 THR A O 1
ATOM 1629 N N . HIS A 1 214 ? -12.327 4.498 -15.437 1.00 87.12 214 HIS A N 1
ATOM 1630 C CA . HIS A 1 214 ? -11.147 4.295 -16.262 1.00 87.12 214 HIS A CA 1
ATOM 1631 C C . HIS A 1 214 ? -11.279 3.086 -17.209 1.00 87.12 214 HIS A C 1
ATOM 1633 O O . HIS A 1 214 ? -10.957 3.205 -18.390 1.00 87.12 214 HIS A O 1
ATOM 1639 N N . PHE A 1 215 ? -11.774 1.943 -16.726 1.00 88.50 215 PHE A N 1
ATOM 1640 C CA . PHE A 1 215 ? -11.932 0.745 -17.556 1.00 88.50 215 PHE A CA 1
ATOM 1641 C C . PHE A 1 215 ? -13.032 0.862 -18.608 1.00 88.50 215 PHE A C 1
ATOM 1643 O O . PHE A 1 215 ? -12.867 0.348 -19.713 1.00 88.50 215 PHE A O 1
ATOM 1650 N N . MET A 1 216 ? -14.136 1.538 -18.291 1.00 89.31 216 MET A N 1
ATOM 1651 C CA . MET A 1 216 ? -15.264 1.672 -19.215 1.00 89.31 216 MET A CA 1
ATOM 1652 C C . MET A 1 216 ? -14.991 2.723 -20.303 1.00 89.31 216 MET A C 1
ATOM 1654 O O . MET A 1 216 ? -15.235 2.447 -21.480 1.00 89.31 216 MET A O 1
ATOM 1658 N N . GLU A 1 217 ? -14.448 3.889 -19.926 1.00 86.00 217 GLU A N 1
ATOM 1659 C CA . GLU A 1 217 ? -14.367 5.081 -20.788 1.00 86.00 217 GLU A CA 1
ATOM 1660 C C . GLU A 1 217 ? -13.014 5.268 -21.500 1.00 86.00 217 GLU A C 1
ATOM 1662 O O . GLU A 1 217 ? -12.997 5.737 -22.634 1.00 86.00 217 GLU A O 1
ATOM 1667 N N . MET A 1 218 ? -11.878 4.905 -20.884 1.00 82.19 218 MET A N 1
ATOM 1668 C CA . MET A 1 218 ? -10.548 5.261 -21.426 1.00 82.19 218 MET A CA 1
ATOM 1669 C C . MET A 1 218 ? -9.965 4.231 -22.408 1.00 82.19 218 MET A C 1
ATOM 1671 O O . MET A 1 218 ? -9.066 4.568 -23.172 1.00 82.19 218 MET A O 1
ATOM 1675 N N . HIS A 1 219 ? -10.448 2.984 -22.389 1.00 84.44 219 HIS A N 1
ATOM 1676 C CA . HIS A 1 219 ? -9.907 1.866 -23.185 1.00 84.44 219 HIS A CA 1
ATOM 1677 C C . HIS A 1 219 ? -10.742 1.566 -24.433 1.00 84.44 219 HIS A C 1
ATOM 1679 O O . HIS A 1 219 ? -11.137 0.430 -24.685 1.00 84.44 219 HIS A O 1
ATOM 1685 N N . THR A 1 220 ? -11.045 2.598 -25.217 1.00 83.44 220 THR A N 1
ATOM 1686 C CA . THR A 1 220 ? -11.897 2.494 -26.416 1.00 83.44 220 THR A CA 1
ATOM 1687 C C . THR A 1 220 ? -11.303 1.644 -27.546 1.00 83.44 220 THR A C 1
ATOM 1689 O O . THR A 1 220 ? -12.066 1.157 -28.373 1.00 83.44 220 THR A O 1
ATOM 1692 N N . GLU A 1 221 ? -9.984 1.409 -27.564 1.00 82.62 221 GLU A N 1
ATOM 1693 C CA . GLU A 1 221 ? -9.290 0.543 -28.544 1.00 82.62 221 GLU A CA 1
ATOM 1694 C C . GLU A 1 221 ? -9.218 -0.943 -28.111 1.00 82.62 221 GLU A C 1
ATOM 1696 O O . GLU A 1 221 ? -8.577 -1.776 -28.763 1.00 82.62 221 GLU A O 1
ATOM 1701 N N . HIS A 1 222 ? -9.863 -1.289 -26.993 1.00 86.19 222 HIS A N 1
ATOM 1702 C CA . HIS A 1 222 ? -9.980 -2.654 -26.486 1.00 86.19 222 HIS A CA 1
ATOM 1703 C C . HIS A 1 222 ? -11.425 -3.140 -26.509 1.00 86.19 222 HIS A C 1
ATOM 1705 O O . HIS A 1 222 ? -12.365 -2.371 -26.283 1.00 86.19 222 HIS A O 1
ATOM 1711 N N . GLU A 1 223 ? -11.607 -4.439 -26.729 1.00 90.38 223 GLU A N 1
ATOM 1712 C CA . GLU A 1 223 ? -12.943 -5.030 -26.773 1.00 90.38 223 GLU A CA 1
ATOM 1713 C C . GLU A 1 223 ? -13.676 -4.855 -25.431 1.00 90.38 223 GLU A C 1
ATOM 1715 O O . GLU A 1 223 ? -13.033 -4.812 -24.372 1.00 90.38 223 GLU A O 1
ATOM 1720 N N . PRO A 1 224 ? -15.021 -4.762 -25.422 1.00 91.44 224 PRO A N 1
ATOM 1721 C CA . PRO A 1 224 ? -15.789 -4.682 -24.183 1.00 91.44 224 PRO A CA 1
ATOM 1722 C C . PRO A 1 224 ? -15.470 -5.833 -23.217 1.00 91.44 224 PRO A C 1
ATOM 1724 O O . PRO A 1 224 ? -15.326 -5.608 -22.015 1.00 91.44 224 PRO A O 1
ATOM 1727 N N . ALA A 1 225 ? -15.257 -7.038 -23.755 1.00 92.50 225 ALA A N 1
ATOM 1728 C CA . ALA A 1 225 ? -14.841 -8.207 -22.987 1.00 92.50 225 ALA A CA 1
ATOM 1729 C C . ALA A 1 225 ? -13.416 -8.073 -22.414 1.00 92.50 225 ALA A C 1
ATOM 1731 O O . ALA A 1 225 ? -13.230 -8.315 -21.224 1.00 92.50 225 ALA A O 1
ATOM 1732 N N . GLU A 1 226 ? -12.424 -7.614 -23.199 1.00 91.62 226 GLU A N 1
ATOM 1733 C CA . GLU A 1 226 ? -11.051 -7.354 -22.709 1.00 91.62 226 GLU A CA 1
ATOM 1734 C C . GLU A 1 226 ? -11.066 -6.382 -21.511 1.00 91.62 226 GLU A C 1
ATOM 1736 O O . GLU A 1 226 ? -10.386 -6.604 -20.505 1.00 91.62 226 GLU A O 1
ATOM 1741 N N . ARG A 1 227 ? -11.887 -5.325 -21.595 1.00 91.75 227 ARG A N 1
ATOM 1742 C CA . ARG A 1 227 ? -12.085 -4.340 -20.519 1.00 91.75 227 ARG A CA 1
ATOM 1743 C C . ARG A 1 227 ? -12.742 -4.938 -19.274 1.00 91.75 227 ARG A C 1
ATOM 1745 O O . ARG A 1 227 ? -12.310 -4.624 -18.164 1.00 91.75 227 ARG A O 1
ATOM 1752 N N . CYS A 1 228 ? -13.748 -5.799 -19.437 1.00 94.00 228 CYS A N 1
ATOM 1753 C CA . CYS A 1 228 ? -14.405 -6.475 -18.314 1.00 94.00 228 CYS A CA 1
ATOM 1754 C C . CYS A 1 228 ? -13.459 -7.457 -17.607 1.00 94.00 228 CYS A C 1
ATOM 1756 O O . CYS A 1 228 ? -13.354 -7.403 -16.383 1.00 94.00 228 CYS A O 1
ATOM 1758 N N . VAL A 1 229 ? -12.694 -8.265 -18.350 1.00 94.69 229 VAL A N 1
ATOM 1759 C CA . VAL A 1 229 ? -11.745 -9.240 -17.777 1.00 94.69 229 VAL A CA 1
ATOM 1760 C C . VAL A 1 229 ? -10.615 -8.553 -17.005 1.00 94.69 229 VAL A C 1
ATOM 1762 O O . VAL A 1 229 ? -10.217 -9.026 -15.936 1.00 94.69 229 VAL A O 1
ATOM 1765 N N . GLU A 1 230 ? -10.103 -7.418 -17.493 1.00 92.12 230 GLU A N 1
ATOM 1766 C CA . GLU A 1 230 ? -9.090 -6.645 -16.763 1.00 92.12 230 GLU A CA 1
ATOM 1767 C C . GLU A 1 230 ? -9.675 -5.951 -15.520 1.00 92.12 230 GLU A C 1
ATOM 1769 O O . GLU A 1 230 ? -9.027 -5.960 -14.471 1.00 92.12 230 GLU A O 1
ATOM 1774 N N . LEU A 1 231 ? -10.904 -5.419 -15.587 1.00 91.94 231 LEU A N 1
ATOM 1775 C CA . LEU A 1 231 ? -11.606 -4.886 -14.413 1.00 91.94 231 LEU A CA 1
ATOM 1776 C C . LEU A 1 231 ? -11.867 -5.989 -13.372 1.00 91.94 231 LEU A C 1
ATOM 1778 O O . LEU A 1 231 ? -11.576 -5.782 -12.197 1.00 91.94 231 LEU A O 1
ATOM 1782 N N . GLY A 1 232 ? -12.328 -7.173 -13.785 1.00 93.38 232 GLY A N 1
ATOM 1783 C CA . GLY A 1 232 ? -12.499 -8.341 -12.913 1.00 93.38 232 GLY A CA 1
ATOM 1784 C C . GLY A 1 232 ? -11.184 -8.754 -12.255 1.00 93.38 232 GLY A C 1
ATOM 1785 O O . GLY A 1 232 ? -11.101 -8.825 -11.033 1.00 93.38 232 GLY A O 1
ATOM 1786 N N . SER A 1 233 ? -10.114 -8.883 -13.049 1.00 91.81 233 SER A N 1
ATOM 1787 C CA . SER A 1 233 ? -8.749 -9.162 -12.566 1.00 91.81 233 SER A CA 1
ATOM 1788 C C . SER A 1 233 ? -8.240 -8.128 -11.551 1.00 91.81 233 SER A C 1
ATOM 1790 O O . SER A 1 233 ? -7.424 -8.458 -10.684 1.00 91.81 233 SER A O 1
ATOM 1792 N N . ALA A 1 234 ? -8.689 -6.875 -11.677 1.00 89.56 234 ALA A N 1
ATOM 1793 C CA . ALA A 1 234 ? -8.360 -5.793 -10.765 1.00 89.56 234 ALA A CA 1
ATOM 1794 C C . ALA A 1 234 ? -9.194 -5.853 -9.476 1.00 89.56 234 ALA A C 1
ATOM 1796 O O . ALA A 1 234 ? -8.629 -5.692 -8.398 1.00 89.56 234 ALA A O 1
ATOM 1797 N N . LEU A 1 235 ? -10.505 -6.106 -9.553 1.00 90.62 235 LEU A N 1
ATOM 1798 C CA . LEU A 1 235 ? -11.390 -6.190 -8.382 1.00 90.62 235 LEU A CA 1
ATOM 1799 C C . LEU A 1 235 ? -11.153 -7.465 -7.555 1.00 90.62 235 LEU A C 1
ATOM 1801 O O . LEU A 1 235 ? -11.155 -7.388 -6.331 1.00 90.62 235 LEU A O 1
ATOM 1805 N N . GLU A 1 236 ? -10.833 -8.591 -8.198 1.00 90.81 236 GLU A N 1
ATOM 1806 C CA . GLU A 1 236 ? -10.395 -9.855 -7.577 1.00 90.81 236 GLU A CA 1
ATOM 1807 C C . GLU A 1 236 ? -9.277 -9.629 -6.547 1.00 90.81 236 GLU A C 1
ATOM 1809 O O . GLU A 1 236 ? -9.370 -9.998 -5.377 1.00 90.81 236 GLU A O 1
ATOM 1814 N N . LYS A 1 237 ? -8.226 -8.914 -6.962 1.00 85.94 237 LYS A N 1
ATOM 1815 C CA . LYS A 1 237 ? -7.067 -8.587 -6.116 1.00 85.94 237 LYS A CA 1
ATOM 1816 C C . LYS A 1 237 ? -7.338 -7.444 -5.129 1.00 85.94 237 LYS A C 1
ATOM 1818 O O . LYS A 1 237 ? -6.438 -7.059 -4.390 1.00 85.94 237 LYS A O 1
ATOM 1823 N N . ASN A 1 238 ? -8.558 -6.903 -5.123 1.00 84.00 238 ASN A N 1
ATOM 1824 C CA . ASN A 1 238 ? -8.990 -5.740 -4.347 1.00 84.00 238 ASN A CA 1
ATOM 1825 C C . ASN A 1 238 ? -10.375 -5.934 -3.710 1.00 84.00 238 ASN A C 1
ATOM 1827 O O . ASN A 1 238 ? -11.108 -4.964 -3.507 1.00 84.00 238 ASN A O 1
ATOM 1831 N N . ARG A 1 239 ? -10.716 -7.180 -3.352 1.00 87.25 239 ARG A N 1
ATOM 1832 C CA . ARG A 1 239 ? -12.005 -7.560 -2.749 1.00 87.25 239 ARG A CA 1
ATOM 1833 C C . ARG A 1 239 ? -12.411 -6.681 -1.565 1.00 87.25 239 ARG A C 1
ATOM 1835 O O . ARG A 1 239 ? -13.527 -6.184 -1.566 1.00 87.25 239 ARG A O 1
ATOM 1842 N N . GLY A 1 240 ? -11.512 -6.398 -0.617 1.00 85.25 240 GLY A N 1
ATOM 1843 C CA . GLY A 1 240 ? -11.809 -5.530 0.537 1.00 85.25 240 GLY A CA 1
ATOM 1844 C C . GLY A 1 240 ? -12.200 -4.088 0.153 1.00 85.25 240 GLY A C 1
ATOM 1845 O O . GLY A 1 240 ? -13.274 -3.622 0.536 1.00 85.25 240 GLY A O 1
ATOM 1846 N N . PRO A 1 241 ? -11.382 -3.359 -0.632 1.00 86.62 241 PRO A N 1
ATOM 1847 C CA . PRO A 1 241 ? -11.777 -2.059 -1.178 1.00 86.62 241 PRO A CA 1
ATOM 1848 C C . PRO A 1 241 ? -13.050 -2.084 -2.044 1.00 86.62 241 PRO A C 1
ATOM 1850 O O . PRO A 1 241 ? -13.859 -1.159 -1.950 1.00 86.62 241 PRO A O 1
ATOM 1853 N N . PHE A 1 242 ? -13.257 -3.134 -2.848 1.00 88.00 242 PHE A N 1
ATOM 1854 C CA . PHE A 1 242 ? -14.462 -3.316 -3.666 1.00 88.00 242 PHE A CA 1
ATOM 1855 C C . PHE A 1 242 ? -15.716 -3.521 -2.805 1.00 88.00 242 PHE A C 1
ATOM 1857 O O . PHE A 1 242 ? -16.717 -2.835 -3.005 1.00 88.00 242 PHE A O 1
ATOM 1864 N N . GLU A 1 243 ? -15.638 -4.374 -1.786 1.00 87.62 243 GLU A N 1
ATOM 1865 C CA . GLU A 1 243 ? -16.678 -4.590 -0.783 1.00 87.62 243 GLU A CA 1
ATOM 1866 C C . GLU A 1 243 ? -17.033 -3.291 -0.047 1.00 87.62 243 GLU A C 1
ATOM 1868 O O . GLU A 1 243 ? -18.209 -2.936 0.048 1.00 87.62 243 GLU A O 1
ATOM 1873 N N . TYR A 1 244 ? -16.034 -2.545 0.438 1.00 85.62 244 TYR A N 1
ATOM 1874 C CA . TYR A 1 244 ? -16.257 -1.254 1.096 1.00 85.62 244 TYR A CA 1
ATOM 1875 C C . TYR A 1 244 ? -16.977 -0.266 0.166 1.00 85.62 244 TYR A C 1
ATOM 1877 O O . TYR A 1 244 ? -17.925 0.408 0.580 1.00 85.62 244 TYR A O 1
ATOM 1885 N N . TRP A 1 245 ? -16.563 -0.204 -1.104 1.00 87.75 245 TRP A N 1
ATOM 1886 C CA . TRP A 1 245 ? -17.210 0.629 -2.114 1.00 87.75 245 TRP A CA 1
ATOM 1887 C C . TRP A 1 245 ? -18.659 0.198 -2.376 1.00 87.75 245 TRP A C 1
ATOM 1889 O O . TRP A 1 245 ? -19.541 1.057 -2.400 1.00 87.75 245 TRP A O 1
ATOM 1899 N N . LEU A 1 246 ? -18.935 -1.104 -2.501 1.00 86.25 246 LEU A N 1
ATOM 1900 C CA . LEU A 1 246 ? -20.288 -1.636 -2.682 1.00 86.25 246 LEU A CA 1
ATOM 1901 C C . LEU A 1 246 ? -21.186 -1.327 -1.474 1.00 86.25 246 LEU A C 1
ATOM 1903 O O . LEU A 1 246 ? -22.267 -0.764 -1.653 1.00 86.25 246 LEU A O 1
ATOM 1907 N N . ARG A 1 247 ? -20.729 -1.625 -0.248 1.00 83.75 247 ARG A N 1
ATOM 1908 C CA . ARG A 1 247 ? -21.450 -1.331 1.008 1.00 83.75 247 ARG A CA 1
ATOM 1909 C C . ARG A 1 247 ? -21.805 0.159 1.104 1.00 83.75 247 ARG A C 1
ATOM 1911 O O . ARG A 1 247 ? -22.950 0.504 1.396 1.00 83.75 247 ARG A O 1
ATOM 1918 N N . ARG A 1 248 ? -20.853 1.049 0.790 1.00 82.31 248 ARG A N 1
ATOM 1919 C CA . ARG A 1 248 ? -21.062 2.509 0.782 1.00 82.31 248 ARG A CA 1
ATOM 1920 C C . ARG A 1 248 ? -22.034 2.962 -0.312 1.00 82.31 248 ARG A C 1
ATOM 1922 O O . ARG A 1 248 ? -22.895 3.793 -0.041 1.00 82.31 248 ARG A O 1
ATOM 1929 N N . SER A 1 249 ? -21.906 2.426 -1.525 1.00 75.00 249 SER A N 1
ATOM 1930 C CA . SER A 1 249 ? -22.672 2.874 -2.701 1.00 75.00 249 SER A CA 1
ATOM 1931 C C . SER A 1 249 ? -24.108 2.344 -2.732 1.00 75.00 249 SER A C 1
ATOM 1933 O O . SER A 1 249 ? -24.962 2.946 -3.374 1.00 75.00 249 SER A O 1
ATOM 1935 N N . ARG A 1 250 ? -24.386 1.228 -2.045 1.00 68.38 250 ARG A N 1
ATOM 1936 C CA . ARG A 1 250 ? -25.716 0.599 -1.996 1.00 68.38 250 ARG A CA 1
ATOM 1937 C C . ARG A 1 250 ? -26.568 1.048 -0.801 1.00 68.38 250 ARG A C 1
ATOM 1939 O O . ARG A 1 250 ? -27.762 0.768 -0.787 1.00 68.38 250 ARG A O 1
ATOM 1946 N N . SER A 1 251 ? -25.966 1.705 0.198 1.00 54.50 251 SER A N 1
ATOM 1947 C CA . SER A 1 251 ? -26.618 2.194 1.434 1.00 54.50 251 SER A CA 1
ATOM 1948 C C . SER A 1 251 ? -27.404 1.133 2.227 1.00 54.50 251 SER A C 1
ATOM 1950 O O . SER A 1 251 ? -28.228 1.465 3.074 1.00 54.50 251 SER A O 1
ATOM 1952 N N . GLN A 1 252 ? -27.151 -0.148 1.962 1.00 52.62 252 GLN A N 1
ATOM 1953 C CA . GLN A 1 252 ? -27.835 -1.299 2.541 1.00 52.62 252 GLN A CA 1
ATOM 1954 C C . GLN A 1 252 ? -26.794 -2.340 2.942 1.00 52.62 252 GLN A C 1
ATOM 1956 O O . GLN A 1 252 ? -25.766 -2.481 2.275 1.00 52.62 252 GLN A O 1
ATOM 1961 N N . ASN A 1 253 ? -27.067 -3.083 4.017 1.00 55.34 253 ASN A N 1
ATOM 1962 C CA . ASN A 1 253 ? -26.178 -4.144 4.476 1.00 55.34 253 ASN A CA 1
ATOM 1963 C C . ASN A 1 253 ? -26.049 -5.234 3.405 1.00 55.34 253 ASN A C 1
ATOM 1965 O O . ASN A 1 253 ? -26.988 -5.985 3.146 1.00 55.34 253 ASN A O 1
ATOM 1969 N N . ILE A 1 254 ? -24.855 -5.343 2.822 1.00 61.75 254 ILE A N 1
ATOM 1970 C CA . ILE A 1 254 ? -24.445 -6.505 2.035 1.00 61.75 254 ILE A CA 1
ATOM 1971 C C . ILE A 1 254 ? -24.086 -7.593 3.048 1.00 61.75 254 ILE A C 1
ATOM 1973 O O . ILE A 1 254 ? -22.938 -7.730 3.456 1.00 61.75 254 ILE A O 1
ATOM 1977 N N . ALA A 1 255 ? -25.121 -8.281 3.530 1.00 60.84 255 ALA A N 1
ATOM 1978 C CA . ALA A 1 255 ? -24.997 -9.442 4.410 1.00 60.84 255 ALA A CA 1
ATOM 1979 C C . ALA A 1 255 ? -24.558 -10.704 3.646 1.00 60.84 255 ALA A C 1
ATOM 1981 O O . ALA A 1 255 ? -24.094 -11.662 4.256 1.00 60.84 255 ALA A O 1
ATOM 1982 N N . ASP A 1 256 ? -24.711 -10.690 2.321 1.00 75.75 256 ASP A N 1
ATOM 1983 C CA . ASP A 1 256 ? -24.394 -11.794 1.426 1.00 75.75 256 ASP A CA 1
ATOM 1984 C C . ASP A 1 256 ? -23.144 -11.469 0.598 1.00 75.75 256 ASP A C 1
ATOM 1986 O O . ASP A 1 256 ? -23.129 -10.521 -0.192 1.00 75.75 256 ASP A O 1
ATOM 1990 N N . TYR A 1 257 ? -22.090 -12.257 0.811 1.00 78.06 257 TYR A N 1
ATOM 1991 C CA . TYR A 1 257 ? -20.803 -12.110 0.136 1.00 78.06 257 TYR A CA 1
ATOM 1992 C C . TYR A 1 257 ? -20.823 -12.632 -1.309 1.00 78.06 257 TYR A C 1
ATOM 1994 O O . TYR A 1 257 ? -20.016 -12.160 -2.109 1.00 78.06 257 TYR A O 1
ATOM 2002 N N . SER A 1 258 ? -21.762 -13.519 -1.676 1.00 85.69 258 SER A N 1
ATOM 2003 C CA . SER A 1 258 ? -21.857 -14.093 -3.034 1.00 85.69 258 SER A CA 1
ATOM 2004 C C . SER A 1 258 ? -21.959 -13.021 -4.121 1.00 85.69 258 SER A C 1
ATOM 2006 O O . SER A 1 258 ? -21.308 -13.119 -5.151 1.00 85.69 258 SER A O 1
ATOM 2008 N N . VAL A 1 259 ? -22.645 -11.912 -3.828 1.00 87.62 259 VAL A N 1
ATOM 2009 C CA . VAL A 1 259 ? -22.801 -10.739 -4.704 1.00 87.62 259 VAL A CA 1
ATOM 2010 C C . VAL A 1 259 ? -21.457 -10.142 -5.170 1.00 87.62 259 VAL A C 1
ATOM 2012 O O . VAL A 1 259 ? -21.405 -9.468 -6.200 1.00 87.62 259 VAL A O 1
ATOM 2015 N N . ILE A 1 260 ? -20.370 -10.355 -4.421 1.00 89.38 260 ILE A N 1
ATOM 2016 C CA . ILE A 1 260 ? -19.010 -9.935 -4.792 1.00 89.38 260 ILE A CA 1
ATOM 2017 C C . ILE A 1 260 ? -18.381 -10.959 -5.746 1.00 89.38 260 ILE A C 1
ATOM 2019 O O . ILE A 1 260 ? -17.810 -10.566 -6.764 1.00 89.38 260 ILE A O 1
ATOM 2023 N N . ASP A 1 261 ? -18.507 -12.249 -5.435 1.00 91.94 261 ASP A N 1
ATOM 2024 C CA . ASP A 1 261 ? -18.005 -13.358 -6.249 1.00 91.94 261 ASP A CA 1
ATOM 2025 C C . ASP A 1 261 ? -18.715 -13.460 -7.604 1.00 91.94 261 ASP A C 1
ATOM 2027 O O . ASP A 1 261 ? -18.042 -13.579 -8.627 1.00 91.94 261 ASP A O 1
ATOM 2031 N N . ASP A 1 262 ? -20.040 -13.312 -7.640 1.00 92.69 262 ASP A N 1
ATOM 2032 C CA . ASP A 1 262 ? -20.848 -13.264 -8.863 1.00 92.69 262 ASP A CA 1
ATOM 2033 C C . ASP A 1 262 ? -20.397 -12.107 -9.765 1.00 92.69 262 ASP A C 1
ATOM 2035 O O . ASP A 1 262 ? -20.088 -12.299 -10.941 1.00 92.69 262 ASP A O 1
ATOM 2039 N N . ALA A 1 263 ? -20.267 -10.900 -9.197 1.00 92.19 263 ALA A N 1
ATOM 2040 C CA . ALA A 1 263 ? -19.866 -9.711 -9.945 1.00 92.19 263 ALA A CA 1
ATOM 2041 C C . ALA A 1 263 ? -18.424 -9.796 -10.482 1.00 92.19 263 ALA A C 1
ATOM 2043 O O . ALA A 1 263 ? -18.142 -9.261 -11.554 1.00 92.19 263 ALA A O 1
ATOM 2044 N N . ILE A 1 264 ? -17.509 -10.459 -9.764 1.00 94.50 264 ILE A N 1
ATOM 2045 C CA . ILE A 1 264 ? -16.150 -10.741 -10.253 1.00 94.50 264 ILE A CA 1
ATOM 2046 C C . ILE A 1 264 ? -16.185 -11.834 -11.332 1.00 94.50 264 ILE A C 1
ATOM 2048 O O . ILE A 1 264 ? -15.508 -11.696 -12.350 1.00 94.50 264 ILE A O 1
ATOM 2052 N N . SER A 1 265 ? -17.004 -12.873 -11.160 1.00 95.62 265 SER A N 1
ATOM 2053 C CA . SER A 1 265 ? -17.125 -13.998 -12.098 1.00 95.62 265 SER A CA 1
ATOM 2054 C C . SER A 1 265 ? -17.723 -13.576 -13.442 1.00 95.62 265 SER A C 1
ATOM 2056 O O . SER A 1 265 ? -17.171 -13.919 -14.485 1.00 95.62 265 SER A O 1
ATOM 2058 N N . GLU A 1 266 ? -18.786 -12.766 -13.441 1.00 94.94 266 GLU A N 1
ATOM 2059 C CA . GLU A 1 266 ? -19.348 -12.136 -14.647 1.00 94.94 266 GLU A CA 1
ATOM 2060 C C . GLU A 1 266 ? -18.284 -11.304 -15.396 1.00 94.94 266 GLU A C 1
ATOM 2062 O O . GLU A 1 266 ? -18.114 -11.458 -16.609 1.00 94.94 266 GLU A O 1
ATOM 2067 N N . LEU A 1 267 ? -17.512 -10.479 -14.671 1.00 95.19 267 LEU A N 1
ATOM 2068 C CA . LEU A 1 267 ? -16.435 -9.658 -15.240 1.00 95.19 267 LEU A CA 1
ATOM 2069 C C . LEU A 1 267 ? -15.308 -10.497 -15.851 1.00 95.19 267 LEU A C 1
ATOM 2071 O O . LEU A 1 267 ? -14.863 -10.207 -16.961 1.00 95.19 267 LEU A O 1
ATOM 2075 N N . LEU A 1 268 ? -14.857 -11.543 -15.154 1.00 94.62 268 LEU A N 1
ATOM 2076 C CA . LEU A 1 268 ? -13.855 -12.489 -15.659 1.00 94.62 268 LEU A CA 1
ATOM 2077 C C . LEU A 1 268 ? -14.389 -13.343 -16.822 1.00 94.62 268 LEU A C 1
ATOM 2079 O O . LEU A 1 268 ? -13.607 -13.776 -17.663 1.00 94.62 268 LEU A O 1
ATOM 2083 N N . GLY A 1 269 ? -15.709 -13.509 -16.923 1.00 93.69 269 GLY A N 1
ATOM 2084 C CA . GLY A 1 269 ? -16.401 -14.023 -18.103 1.00 93.69 269 GLY A CA 1
ATOM 2085 C C . GLY A 1 269 ? -16.545 -13.011 -19.249 1.00 93.69 269 GLY A C 1
ATOM 2086 O O . GLY A 1 269 ? -17.150 -13.343 -20.263 1.00 93.69 269 GLY A O 1
ATOM 2087 N N . GLY A 1 270 ? -16.038 -11.779 -19.117 1.00 93.06 270 GLY A N 1
ATOM 2088 C CA . GLY A 1 270 ? -16.101 -10.739 -20.153 1.00 93.06 270 GLY A CA 1
ATOM 2089 C C . GLY A 1 270 ? -17.407 -9.936 -20.207 1.00 93.06 270 GLY A C 1
ATOM 2090 O O . GLY A 1 270 ? -17.613 -9.187 -21.162 1.00 93.06 270 GLY A O 1
ATOM 2091 N N . HIS A 1 271 ? -18.278 -10.062 -19.204 1.00 93.75 271 HIS A N 1
ATOM 2092 C CA . HIS A 1 271 ? -19.587 -9.407 -19.150 1.00 93.75 271 HIS A CA 1
ATOM 2093 C C . HIS A 1 271 ? -19.613 -8.337 -18.046 1.00 93.75 271 HIS A C 1
ATOM 2095 O O . HIS A 1 271 ? -18.955 -8.477 -17.019 1.00 93.75 271 HIS A O 1
ATOM 2101 N N . LEU A 1 272 ? -20.357 -7.241 -18.240 1.00 92.12 272 LEU A N 1
ATOM 2102 C CA . LEU A 1 272 ? -20.438 -6.157 -17.251 1.00 92.12 272 LEU A CA 1
ATOM 2103 C C . LEU A 1 272 ? -21.687 -6.303 -16.358 1.00 92.12 272 LEU A C 1
ATOM 2105 O O . LEU A 1 272 ? -22.795 -6.074 -16.867 1.00 92.12 272 LEU A O 1
ATOM 2109 N N . PRO A 1 273 ? -21.531 -6.556 -15.039 1.00 92.56 273 PRO A N 1
ATOM 2110 C CA . PRO A 1 273 ? -22.650 -6.865 -14.159 1.00 92.56 273 PRO A CA 1
ATOM 2111 C C . PRO A 1 273 ? -23.707 -5.776 -14.083 1.00 92.56 273 PRO A C 1
ATOM 2113 O O . PRO A 1 273 ? -23.409 -4.584 -13.931 1.00 92.56 273 PRO A O 1
ATOM 2116 N N . VAL A 1 274 ? -24.970 -6.204 -14.043 1.00 90.00 274 VAL A N 1
ATOM 2117 C CA . VAL A 1 274 ? -26.134 -5.328 -13.819 1.00 90.00 274 VAL A CA 1
ATOM 2118 C C . VAL A 1 274 ? -25.999 -4.537 -12.508 1.00 90.00 274 VAL A C 1
ATOM 2120 O O . VAL A 1 274 ? -26.485 -3.408 -12.411 1.00 90.00 274 VAL A O 1
ATOM 2123 N N . LEU A 1 275 ? -25.292 -5.087 -11.513 1.00 89.62 275 LEU A N 1
ATOM 2124 C CA . LEU A 1 275 ? -24.919 -4.393 -10.279 1.00 89.62 275 LEU A CA 1
ATOM 2125 C C . LEU A 1 275 ? -24.054 -3.150 -10.549 1.00 89.62 275 LEU A C 1
ATOM 2127 O O . LEU A 1 275 ? -24.382 -2.061 -10.079 1.00 89.62 275 LEU A O 1
ATOM 2131 N N . LEU A 1 276 ? -22.980 -3.282 -11.335 1.00 89.25 276 LEU A N 1
ATOM 2132 C CA . LEU A 1 276 ? -22.074 -2.168 -11.631 1.00 89.25 276 LEU A CA 1
ATOM 2133 C C . LEU A 1 276 ? -22.737 -1.126 -12.534 1.00 89.25 276 LEU A C 1
ATOM 2135 O O . LEU A 1 276 ? -22.597 0.068 -12.271 1.00 89.25 276 LEU A O 1
ATOM 2139 N N . ARG A 1 277 ? -23.541 -1.561 -13.515 1.00 90.00 277 ARG A N 1
ATOM 2140 C CA . ARG A 1 277 ? -24.358 -0.675 -14.370 1.00 90.00 277 ARG A CA 1
ATOM 2141 C C . ARG A 1 277 ? -25.310 0.222 -13.567 1.00 90.00 277 ARG A C 1
ATOM 2143 O O . ARG A 1 277 ? -25.585 1.339 -13.987 1.00 90.00 277 ARG A O 1
ATOM 2150 N N . LYS A 1 278 ? -25.799 -0.241 -12.410 1.00 87.81 278 LYS A N 1
ATOM 2151 C CA . LYS A 1 278 ? -26.660 0.543 -11.501 1.00 87.81 278 LYS A CA 1
ATOM 2152 C C . LYS A 1 278 ? -25.880 1.478 -10.569 1.00 87.81 278 LYS A C 1
ATOM 2154 O O . LYS A 1 278 ? -26.426 2.497 -10.160 1.00 87.81 278 LYS A O 1
ATOM 2159 N N . LEU A 1 279 ? -24.637 1.138 -10.219 1.00 86.62 279 LEU A N 1
ATOM 2160 C CA . LEU A 1 279 ? -23.832 1.864 -9.224 1.00 86.62 279 LEU A CA 1
ATOM 2161 C C . LEU A 1 279 ? -22.812 2.849 -9.827 1.00 86.62 279 LEU A C 1
ATOM 2163 O O . LEU A 1 279 ? -22.354 3.748 -9.125 1.00 86.62 279 LEU A O 1
ATOM 2167 N N . SER A 1 280 ? -22.460 2.725 -11.111 1.00 88.06 280 SER A N 1
ATOM 2168 C CA . SER A 1 280 ? -21.531 3.633 -11.799 1.00 88.06 280 SER A CA 1
ATOM 2169 C C . SER A 1 280 ? -22.104 4.149 -13.118 1.00 88.06 280 SER A C 1
ATOM 2171 O O . SER A 1 280 ? -22.524 3.374 -13.974 1.00 88.06 280 SER A O 1
ATOM 2173 N N . ARG A 1 281 ? -22.057 5.474 -13.324 1.00 88.00 281 ARG A N 1
ATOM 2174 C CA . ARG A 1 281 ? -22.507 6.125 -14.572 1.00 88.00 281 ARG A CA 1
ATOM 2175 C C . ARG A 1 281 ? -21.703 5.667 -15.794 1.00 88.00 281 ARG A C 1
ATOM 2177 O O . ARG A 1 281 ? -22.286 5.463 -16.852 1.00 88.00 281 ARG A O 1
ATOM 2184 N N . ALA A 1 282 ? -20.401 5.446 -15.618 1.00 86.44 282 ALA A N 1
ATOM 2185 C CA . ALA A 1 282 ? -19.513 4.940 -16.662 1.00 86.44 282 ALA A CA 1
ATOM 2186 C C . ALA A 1 282 ? -19.880 3.508 -17.089 1.00 86.44 282 ALA A C 1
ATOM 2188 O O . ALA A 1 282 ? -19.839 3.166 -18.266 1.00 86.44 282 ALA A O 1
ATOM 2189 N N . ALA A 1 283 ? -20.296 2.678 -16.126 1.00 87.44 283 ALA A N 1
ATOM 2190 C CA . ALA A 1 283 ? -20.788 1.328 -16.384 1.00 87.44 283 ALA A CA 1
ATOM 2191 C C . ALA A 1 283 ? -22.196 1.333 -17.013 1.00 87.44 283 ALA A C 1
ATOM 2193 O O . ALA A 1 283 ? -22.500 0.484 -17.846 1.00 87.44 283 ALA A O 1
ATOM 2194 N N . ALA A 1 284 ? -23.055 2.291 -16.649 1.00 88.06 284 ALA A N 1
ATOM 2195 C CA . ALA A 1 284 ? -24.410 2.407 -17.193 1.00 88.06 284 ALA A CA 1
ATOM 2196 C C . ALA A 1 284 ? -24.433 2.626 -18.718 1.00 88.06 284 ALA A C 1
ATOM 2198 O O . ALA A 1 284 ? -25.288 2.062 -19.395 1.00 88.06 284 ALA A O 1
ATOM 2199 N N . GLY A 1 285 ? -23.495 3.421 -19.249 1.00 83.38 285 GLY A N 1
ATOM 2200 C CA . GLY A 1 285 ? -23.363 3.708 -20.686 1.00 83.38 285 GLY A CA 1
ATOM 2201 C C . GLY A 1 285 ? -22.505 2.713 -21.481 1.00 83.38 285 GLY A C 1
ATOM 2202 O O . GLY A 1 285 ? -22.341 2.884 -22.686 1.00 83.38 285 GLY A O 1
ATOM 2203 N N . PHE A 1 286 ? -21.935 1.696 -20.832 1.00 86.94 286 PHE A N 1
ATOM 2204 C CA . PHE A 1 286 ? -21.103 0.688 -21.490 1.00 86.94 286 PHE A CA 1
ATOM 2205 C C . PHE A 1 286 ? -21.964 -0.268 -22.338 1.00 86.94 286 PHE A C 1
ATOM 2207 O O . PHE A 1 286 ? -23.072 -0.608 -21.906 1.00 86.94 286 PHE A O 1
ATOM 2214 N N . PRO A 1 287 ? -21.498 -0.741 -23.512 1.00 83.44 287 PRO A N 1
ATOM 2215 C CA . PRO A 1 287 ? -22.275 -1.642 -24.363 1.00 83.44 287 PRO A CA 1
ATOM 2216 C C . PRO 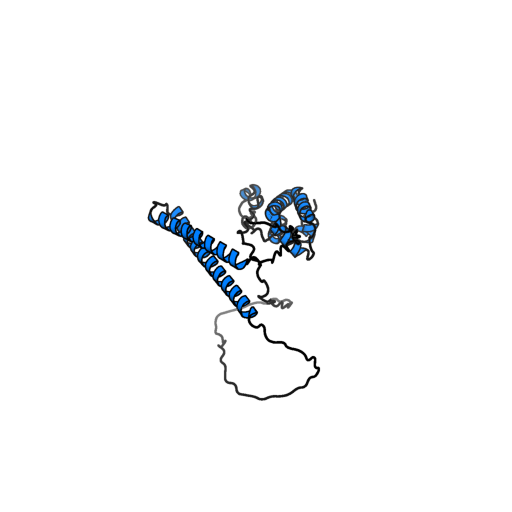A 1 287 ? -22.784 -2.879 -23.610 1.00 83.44 287 PRO A C 1
ATOM 2218 O O . PRO A 1 287 ? -22.133 -3.396 -22.698 1.00 83.44 287 PRO A O 1
ATOM 2221 N N . SER A 1 288 ? -23.971 -3.348 -23.985 1.00 72.56 288 SER A N 1
ATOM 2222 C CA . SER A 1 288 ? -24.457 -4.675 -23.609 1.00 72.56 288 SER A CA 1
ATOM 2223 C C . SER A 1 288 ? -23.834 -5.701 -24.546 1.00 72.56 288 SER A C 1
ATOM 2225 O O . SER A 1 288 ? -24.163 -5.704 -25.732 1.00 72.56 288 SER A O 1
ATOM 2227 N N . SER A 1 289 ? -22.929 -6.517 -24.003 1.00 57.31 289 SER A N 1
ATOM 2228 C CA . SER A 1 289 ? -22.632 -7.855 -24.527 1.00 57.31 289 SER A CA 1
ATOM 2229 C C . SER A 1 289 ? -23.882 -8.729 -24.429 1.00 57.31 289 SER A C 1
ATOM 2231 O O . SER A 1 289 ? -24.560 -8.608 -23.380 1.00 57.31 289 SER A O 1
#

Secondary structure (DSSP, 8-state):
---------------------------HHHHHHHHHHHHHHHHHHHHHHHHHHHHHS---HHHHHHHHHHHHHHHHHHHHHHHHHHHHHHHHHHHHHHTT----------------------------PPP------------------------------S--------------EEE-SGGG-HHHHHS-TTTS-SS--EEETT-HHHHHHHHHHS-TTS-HHHHHHHHHHHHHTTHHHHHHHHHHHH-S----SHHHHHHHHHHHTT---HHHHHH-HHHHTS---

Radius of gyration: 34.95 Å; chains: 1; bounding box: 75×104×108 Å

pLDDT: mean 70.12, std 23.92, range [28.47, 98.5]